Protein AF-A0A8T6I6B4-F1 (afdb_monomer)

Secondary structure (DSSP, 8-state):
---------------EEPSSS----SS-HHHHHHHHHHTHHHHHHHHHHHHHHHHT-SS--SEEEEEEEHHHHHHHHHHHHHHH-S--S--HHHHHHHHHHH-TTPPPPTT-EEEEEE--SSEEEEEEEEEEEETTTTEEEEEEEEEETTEEEEEES-S--TTPPBSGGGTTS-TT-EEEEEEESS-B--TTTTTS--TTTTEEEEE-TTGGG-EEEE-------

Structure (mmCIF, N/CA/C/O backbone):
data_AF-A0A8T6I6B4-F1
#
_entry.id   AF-A0A8T6I6B4-F1
#
loop_
_atom_site.group_PDB
_atom_site.id
_atom_site.type_symbol
_atom_site.label_atom_id
_atom_site.label_alt_id
_atom_site.label_comp_id
_atom_site.label_asym_id
_atom_site.label_entity_id
_atom_site.label_seq_id
_atom_site.pdbx_PDB_ins_code
_atom_site.Cartn_x
_atom_site.Cartn_y
_atom_site.Cartn_z
_atom_site.occupancy
_atom_site.B_iso_or_equiv
_atom_site.auth_seq_id
_atom_site.auth_comp_id
_atom_site.auth_asym_id
_atom_site.auth_atom_id
_atom_site.pdbx_PDB_model_num
ATOM 1 N N . MET A 1 1 ? 10.139 46.732 11.812 1.00 30.94 1 MET A N 1
ATOM 2 C CA . MET A 1 1 ? 11.400 46.475 12.535 1.00 30.94 1 MET A CA 1
ATOM 3 C C . MET A 1 1 ? 11.708 44.990 12.363 1.00 30.94 1 MET A C 1
ATOM 5 O O . MET A 1 1 ? 10.960 44.172 12.875 1.00 30.94 1 MET A O 1
ATOM 9 N N . LEU A 1 2 ? 12.676 44.661 11.502 1.00 24.52 2 LEU A N 1
ATOM 10 C CA . LEU A 1 2 ? 13.282 43.322 11.338 1.00 24.52 2 LEU A CA 1
ATOM 11 C C . LEU A 1 2 ? 14.108 42.956 12.598 1.00 24.52 2 LEU A C 1
ATOM 13 O O . LEU A 1 2 ? 14.400 43.887 13.353 1.00 24.52 2 LEU A O 1
ATOM 17 N N . PRO A 1 3 ? 14.642 41.725 12.780 1.00 38.16 3 PRO A N 1
ATOM 18 C CA . PRO A 1 3 ? 14.378 40.438 12.104 1.00 38.16 3 PRO A CA 1
ATOM 19 C C . PRO A 1 3 ? 14.277 39.228 13.080 1.00 38.16 3 PRO A C 1
ATOM 21 O O . PRO A 1 3 ? 14.675 39.308 14.238 1.00 38.16 3 PRO A O 1
ATOM 24 N N . LEU A 1 4 ? 13.898 38.045 12.581 1.00 21.98 4 LEU A N 1
ATOM 25 C CA . LEU A 1 4 ? 14.691 36.852 12.899 1.00 21.98 4 LEU A CA 1
ATOM 26 C C . LEU A 1 4 ? 14.859 35.988 11.650 1.00 21.98 4 LEU A C 1
ATOM 28 O O . LEU A 1 4 ? 13.903 35.580 10.995 1.00 21.98 4 LEU A O 1
ATOM 32 N N . THR A 1 5 ? 16.124 35.794 11.324 1.00 24.67 5 THR A N 1
ATOM 33 C CA . THR A 1 5 ? 16.669 35.060 10.196 1.00 24.67 5 THR A CA 1
ATOM 34 C C . THR A 1 5 ? 16.659 33.562 10.496 1.00 24.67 5 THR A C 1
ATOM 36 O O . THR A 1 5 ? 17.089 33.151 11.570 1.00 24.67 5 THR A O 1
ATOM 39 N N . ALA A 1 6 ? 16.299 32.746 9.509 1.00 24.52 6 ALA A N 1
ATOM 40 C CA . ALA A 1 6 ? 16.900 31.431 9.320 1.00 24.52 6 ALA A CA 1
ATOM 41 C C . ALA A 1 6 ? 17.228 31.290 7.829 1.00 24.52 6 ALA A C 1
ATOM 43 O O . ALA A 1 6 ? 16.350 31.345 6.968 1.00 24.52 6 ALA A O 1
ATOM 44 N N . HIS A 1 7 ? 18.525 31.217 7.541 1.00 20.97 7 HIS A N 1
ATOM 45 C CA . HIS A 1 7 ? 19.095 31.067 6.210 1.00 20.97 7 HIS A CA 1
ATOM 46 C C . HIS A 1 7 ? 19.048 29.592 5.770 1.00 20.97 7 HIS A C 1
ATOM 48 O O . HIS A 1 7 ? 19.499 28.721 6.504 1.00 20.97 7 HIS A O 1
ATOM 54 N N . LEU A 1 8 ? 18.501 29.386 4.565 1.00 25.17 8 LEU A N 1
ATOM 55 C CA . LEU A 1 8 ? 18.814 28.424 3.486 1.00 25.17 8 LEU A CA 1
ATOM 56 C C . LEU A 1 8 ? 19.686 27.197 3.848 1.00 25.17 8 LEU A C 1
ATOM 58 O O . LEU A 1 8 ? 20.808 27.325 4.319 1.00 25.17 8 LEU A O 1
ATOM 62 N N . SER A 1 9 ? 19.310 25.982 3.448 1.00 24.20 9 SER A N 1
ATOM 63 C CA . SER A 1 9 ? 19.377 25.591 2.033 1.00 24.20 9 SER A CA 1
ATOM 64 C C . SER A 1 9 ? 18.690 24.245 1.770 1.00 24.20 9 SER A C 1
ATOM 66 O O . SER A 1 9 ? 18.779 23.320 2.569 1.00 24.20 9 SER A O 1
ATOM 68 N N . GLY A 1 10 ? 18.025 24.151 0.616 1.00 23.75 10 GLY A N 1
ATOM 69 C CA . GLY A 1 10 ? 17.388 22.934 0.116 1.00 23.75 10 GLY A CA 1
ATOM 70 C C . GLY A 1 10 ? 15.931 23.169 -0.259 1.00 23.75 10 GLY A C 1
ATOM 71 O O . GLY A 1 10 ? 15.024 22.767 0.456 1.00 23.75 10 GLY A O 1
ATOM 72 N N . THR A 1 11 ? 15.693 23.841 -1.382 1.00 32.72 11 THR A N 1
ATOM 73 C CA . THR A 1 11 ? 14.387 23.865 -2.050 1.00 32.72 11 THR A CA 1
ATOM 74 C C . THR A 1 11 ? 13.890 22.432 -2.279 1.00 32.72 11 THR A C 1
ATOM 76 O O . THR A 1 11 ? 14.358 21.762 -3.199 1.00 32.72 11 THR A O 1
ATOM 79 N N . THR A 1 12 ? 12.939 21.945 -1.483 1.00 36.62 12 THR A N 1
ATOM 80 C CA . THR A 1 12 ? 12.233 20.677 -1.733 1.00 36.62 12 THR A CA 1
ATOM 81 C C . THR A 1 12 ? 11.153 20.901 -2.794 1.00 36.62 12 THR A C 1
ATOM 83 O O . THR A 1 12 ? 9.957 20.909 -2.527 1.00 36.62 12 THR A O 1
ATOM 86 N N . GLY A 1 13 ? 11.588 21.151 -4.028 1.00 33.03 13 GLY A N 1
ATOM 87 C CA . GLY A 1 13 ? 10.731 21.508 -5.160 1.00 33.03 13 GLY A CA 1
ATOM 88 C C . GLY A 1 13 ? 10.201 20.330 -5.985 1.00 33.03 13 GLY A C 1
ATOM 89 O O . GLY A 1 13 ? 10.107 20.480 -7.199 1.00 33.03 13 GLY A O 1
ATOM 90 N N . TRP A 1 14 ? 9.896 19.167 -5.393 1.00 42.19 14 TRP A N 1
ATOM 91 C CA . TRP A 1 14 ? 9.632 17.944 -6.187 1.00 42.19 14 TRP A CA 1
ATOM 92 C C . TRP A 1 14 ? 8.374 17.142 -5.829 1.00 42.19 14 TRP A C 1
ATOM 94 O O . TRP A 1 14 ? 8.132 16.107 -6.436 1.00 42.19 14 TRP A O 1
ATOM 104 N N . ALA A 1 15 ? 7.537 17.600 -4.894 1.00 45.69 15 ALA A N 1
ATOM 105 C CA . ALA A 1 15 ? 6.235 16.972 -4.662 1.00 45.69 15 ALA A CA 1
ATOM 106 C C . ALA A 1 15 ? 5.115 17.837 -5.251 1.00 45.69 15 ALA A C 1
ATOM 108 O O . ALA A 1 15 ? 4.967 19.002 -4.876 1.00 45.69 15 ALA A O 1
ATOM 109 N N . ARG A 1 16 ? 4.302 17.284 -6.160 1.00 51.78 16 ARG A N 1
ATOM 110 C CA . ARG A 1 16 ? 3.106 17.982 -6.654 1.00 51.78 16 ARG A CA 1
ATOM 111 C C . ARG A 1 16 ? 2.059 17.989 -5.547 1.00 51.78 16 ARG A C 1
ATOM 113 O O . ARG A 1 16 ? 1.629 16.925 -5.103 1.00 51.78 16 ARG A O 1
ATOM 120 N N . GLN A 1 17 ? 1.651 19.177 -5.108 1.00 47.66 17 GLN A N 1
ATOM 121 C CA . GLN A 1 17 ? 0.593 19.328 -4.116 1.00 47.66 17 GLN A CA 1
ATOM 122 C C . GLN A 1 17 ? -0.779 19.240 -4.800 1.00 47.66 17 GLN A C 1
ATOM 124 O O . GLN A 1 17 ? -1.111 20.093 -5.623 1.00 47.66 17 GLN A O 1
ATOM 129 N N . SER A 1 18 ? -1.588 18.232 -4.465 1.00 46.38 18 SER A N 1
ATOM 130 C CA . SER A 1 18 ? -2.980 18.160 -4.927 1.00 46.38 18 SER A CA 1
ATOM 131 C C . SER A 1 18 ? -3.922 18.861 -3.946 1.00 46.38 18 SER A C 1
ATOM 133 O O . SER A 1 18 ? -3.952 18.531 -2.762 1.00 46.38 18 SER A O 1
ATOM 135 N N . GLN A 1 19 ? -4.721 19.804 -4.451 1.00 36.78 19 GLN A N 1
ATOM 136 C CA . GLN A 1 19 ? -5.666 20.622 -3.674 1.00 36.78 19 GLN A CA 1
ATOM 137 C C . GLN A 1 19 ? -7.068 19.989 -3.537 1.00 36.78 19 GLN A C 1
ATOM 139 O O . GLN A 1 19 ? -7.964 20.594 -2.960 1.00 36.78 19 GLN A O 1
ATOM 144 N N . ASN A 1 20 ? -7.306 18.793 -4.097 1.00 40.22 20 ASN A N 1
ATOM 145 C CA . ASN A 1 20 ? -8.653 18.204 -4.174 1.00 40.22 20 ASN A CA 1
ATOM 146 C C . ASN A 1 20 ? -8.657 16.668 -4.024 1.00 40.22 20 ASN A C 1
ATOM 148 O O . ASN A 1 20 ? -9.322 15.960 -4.785 1.00 40.22 20 ASN A O 1
ATOM 152 N N . GLY A 1 21 ? -7.858 16.153 -3.081 1.00 46.81 21 GLY A N 1
ATOM 153 C CA . GLY A 1 21 ? -7.594 14.715 -2.930 1.00 46.81 21 GLY A CA 1
ATOM 154 C C . GLY A 1 21 ? -6.676 14.161 -4.028 1.00 46.81 21 GLY A C 1
ATOM 155 O O . GLY A 1 21 ? -6.273 14.883 -4.939 1.00 46.81 21 GLY A O 1
ATOM 156 N N . LEU A 1 22 ? -6.299 12.883 -3.953 1.00 49.25 22 LEU A N 1
ATOM 157 C CA . LEU A 1 22 ? -5.487 12.240 -4.995 1.00 49.25 22 LEU A CA 1
ATOM 158 C C . LEU A 1 22 ? -6.338 12.050 -6.266 1.00 49.25 22 LEU A C 1
ATOM 160 O O . LEU A 1 22 ? -7.104 11.097 -6.373 1.00 49.25 22 LEU A O 1
ATOM 164 N N . LYS A 1 23 ? -6.239 12.986 -7.216 1.00 43.97 23 LYS A N 1
ATOM 165 C CA . LYS A 1 23 ? -6.804 12.861 -8.566 1.00 43.97 23 LYS A CA 1
ATOM 166 C C . LYS A 1 23 ? -5.665 12.532 -9.520 1.00 43.97 23 LYS A C 1
ATOM 168 O O . LYS A 1 23 ? -4.770 13.346 -9.721 1.00 43.97 23 LYS A O 1
ATOM 173 N N . PHE A 1 24 ? -5.692 11.322 -10.056 1.00 49.59 24 PHE A N 1
ATOM 174 C CA . PHE A 1 24 ? -4.670 10.803 -10.953 1.00 49.59 24 PHE A CA 1
ATOM 175 C C . PHE A 1 24 ? -5.026 11.145 -12.405 1.00 49.59 24 PHE A C 1
ATOM 177 O O . PHE A 1 24 ? -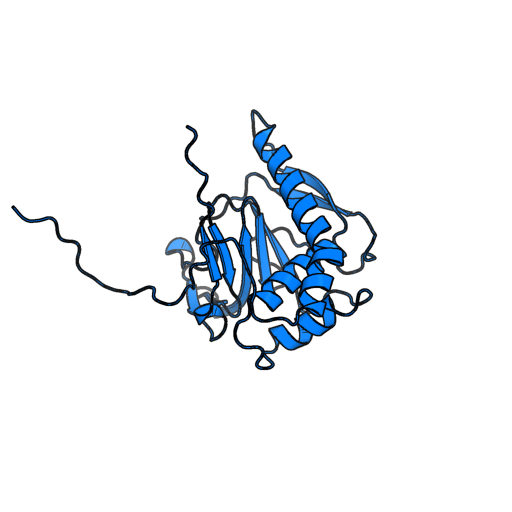6.094 10.765 -12.882 1.00 49.59 24 PHE A O 1
ATOM 184 N N . GLU A 1 25 ? -4.155 11.875 -13.105 1.00 45.19 25 GLU A N 1
ATOM 185 C CA . GLU A 1 25 ? -4.354 12.245 -14.518 1.00 45.19 25 GLU A CA 1
ATOM 186 C C . GLU A 1 25 ? -3.814 11.193 -15.510 1.00 45.19 25 GLU A C 1
ATOM 188 O O . GLU A 1 25 ? -3.970 11.359 -16.717 1.00 45.19 25 GLU A O 1
ATOM 193 N N . THR A 1 26 ? -3.175 10.113 -15.043 1.00 52.44 26 THR A N 1
ATOM 194 C CA . THR A 1 26 ? -2.192 9.377 -15.866 1.00 52.44 26 THR A CA 1
ATOM 195 C C . THR A 1 26 ? -2.639 7.999 -16.356 1.00 52.44 26 THR A C 1
ATOM 197 O O . THR A 1 26 ? -1.975 7.416 -17.210 1.00 52.44 26 THR A O 1
ATOM 200 N N . ILE A 1 27 ? -3.795 7.494 -15.914 1.00 60.59 27 ILE A N 1
ATOM 201 C CA . ILE A 1 27 ? -4.411 6.284 -16.482 1.00 60.59 27 ILE A CA 1
ATOM 202 C C . ILE A 1 27 ? -5.694 6.629 -17.237 1.00 60.59 27 ILE A C 1
ATOM 204 O O . ILE A 1 27 ? -6.432 7.545 -16.871 1.00 60.59 27 ILE A O 1
ATOM 208 N N . CYS A 1 28 ? -5.984 5.893 -18.316 1.00 66.25 28 CYS A N 1
ATOM 209 C CA . CYS A 1 28 ? -7.172 6.161 -19.122 1.00 66.25 28 CYS A CA 1
ATOM 210 C C . CYS A 1 28 ? -8.457 6.006 -18.287 1.00 66.25 28 CYS A C 1
ATOM 212 O O . CYS A 1 28 ? -8.503 5.253 -17.310 1.00 66.25 28 CYS A O 1
ATOM 214 N N . ARG A 1 29 ? -9.531 6.699 -18.692 1.00 69.31 29 ARG A N 1
ATOM 215 C CA . ARG A 1 29 ? -10.816 6.705 -17.968 1.00 69.31 29 ARG A CA 1
ATOM 216 C C . ARG A 1 29 ? -11.301 5.294 -17.621 1.00 69.31 29 ARG A C 1
ATOM 218 O O . ARG A 1 29 ? -11.763 5.082 -16.508 1.00 69.31 29 ARG A O 1
ATOM 225 N N . SER A 1 30 ? -11.174 4.337 -18.542 1.00 71.38 30 SER A N 1
ATOM 226 C CA . SER A 1 30 ? -11.590 2.951 -18.312 1.00 71.38 30 SER A CA 1
ATOM 227 C C . SER A 1 30 ? -10.756 2.252 -17.240 1.00 71.38 30 SER A C 1
ATOM 229 O O . SER A 1 30 ? -11.332 1.569 -16.399 1.00 71.38 30 SER A O 1
ATOM 231 N N . CYS A 1 31 ? -9.433 2.449 -17.217 1.00 70.00 31 CYS A N 1
ATOM 232 C CA . CYS A 1 31 ? -8.567 1.894 -16.173 1.00 70.00 31 CYS A CA 1
ATOM 233 C C . CYS A 1 31 ? -8.866 2.526 -14.810 1.00 70.00 31 CYS A C 1
ATOM 235 O O . CYS A 1 31 ? -8.989 1.806 -13.823 1.00 70.00 31 CYS A O 1
ATOM 237 N N . ASN A 1 32 ? -9.068 3.848 -14.756 1.00 71.06 32 ASN A N 1
ATOM 238 C CA . ASN A 1 32 ? -9.418 4.526 -13.508 1.00 71.06 32 ASN A CA 1
ATOM 239 C C . ASN A 1 32 ? -10.777 4.061 -12.967 1.00 71.06 32 ASN A C 1
ATOM 241 O O . ASN A 1 32 ? -10.913 3.753 -11.788 1.00 71.06 32 ASN A O 1
ATOM 245 N N . SER A 1 33 ? -11.783 3.943 -13.839 1.00 75.69 33 SER A N 1
ATOM 246 C CA . SER A 1 33 ? -13.082 3.383 -13.462 1.00 75.69 33 SER A CA 1
ATOM 247 C C . SER A 1 33 ? -12.974 1.920 -13.030 1.00 75.69 33 SER A C 1
ATOM 249 O O . SER A 1 33 ? -13.647 1.525 -12.084 1.00 75.69 33 SER A O 1
ATOM 251 N N . HIS A 1 34 ? -12.123 1.118 -13.678 1.00 79.62 34 HIS A N 1
ATOM 252 C CA . HIS A 1 34 ? -11.890 -0.269 -13.282 1.00 79.62 34 HIS A CA 1
ATOM 253 C C . HIS A 1 34 ? -11.311 -0.364 -11.864 1.00 79.62 34 HIS A C 1
ATOM 255 O O . HIS A 1 34 ? -11.862 -1.106 -11.054 1.00 79.62 34 HIS A O 1
ATOM 261 N N . LEU A 1 35 ? -10.268 0.415 -11.545 1.00 79.12 35 LEU A N 1
ATOM 262 C CA . LEU A 1 35 ? -9.712 0.506 -10.188 1.00 79.12 35 LEU A CA 1
ATOM 263 C C . LEU A 1 35 ? -10.791 0.896 -9.168 1.00 79.12 35 LEU A C 1
ATOM 265 O O . LEU A 1 35 ? -11.040 0.150 -8.215 1.00 79.12 35 LEU A O 1
ATOM 269 N N . GLY A 1 36 ? -11.497 1.993 -9.464 1.00 75.81 36 GLY A N 1
ATOM 270 C CA . GLY A 1 36 ? -12.557 2.553 -8.627 1.00 75.81 36 GLY A CA 1
ATOM 271 C C . GLY A 1 36 ? -13.701 1.587 -8.329 1.00 75.81 36 GLY A C 1
ATOM 272 O O . GLY A 1 36 ? -14.272 1.607 -7.243 1.00 75.81 36 GLY A O 1
ATOM 273 N N . ILE A 1 37 ? -14.040 0.716 -9.280 1.00 82.25 37 ILE A N 1
ATOM 274 C CA . ILE A 1 37 ? -15.129 -0.253 -9.124 1.00 82.25 37 ILE A CA 1
ATOM 275 C C . ILE A 1 37 ? -14.634 -1.546 -8.462 1.00 82.25 37 ILE A C 1
ATOM 277 O O . ILE A 1 37 ? -15.323 -2.101 -7.607 1.00 82.25 37 ILE A O 1
ATOM 281 N N . GLN A 1 38 ? -13.465 -2.059 -8.855 1.00 88.75 38 GLN A N 1
ATOM 282 C CA . GLN A 1 38 ? -13.036 -3.409 -8.473 1.00 88.75 38 GLN A CA 1
ATOM 283 C C . GLN A 1 38 ? -12.284 -3.475 -7.145 1.00 88.75 38 GLN A C 1
ATOM 285 O O . GLN A 1 38 ? -12.422 -4.470 -6.417 1.00 88.75 38 GLN A O 1
ATOM 290 N N . TYR A 1 39 ? -11.473 -2.460 -6.838 1.00 93.31 39 TYR A N 1
ATOM 291 C CA . TYR A 1 39 ? -10.465 -2.555 -5.782 1.00 93.31 39 TYR A CA 1
ATOM 292 C C . TYR A 1 39 ? -10.597 -1.463 -4.720 1.00 93.31 39 TYR A C 1
ATOM 294 O O . TYR A 1 39 ? -10.475 -1.786 -3.533 1.00 93.31 39 TYR A O 1
ATOM 302 N N . ASP A 1 40 ? -10.942 -0.229 -5.099 1.00 91.00 40 ASP A N 1
ATOM 303 C CA . ASP A 1 40 ? -11.093 0.893 -4.159 1.00 91.00 40 ASP A CA 1
ATOM 304 C C . ASP A 1 40 ? -12.034 0.582 -2.980 1.00 91.00 40 ASP A C 1
ATOM 306 O O . ASP A 1 40 ? -11.651 0.869 -1.842 1.00 91.00 40 ASP A O 1
ATOM 310 N N . PRO A 1 41 ? -13.194 -0.097 -3.154 1.00 94.62 41 PRO A N 1
ATOM 311 C CA . PRO A 1 41 ? -14.053 -0.442 -2.020 1.00 94.62 41 PRO A CA 1
ATOM 312 C C . PRO A 1 41 ? -13.348 -1.300 -0.960 1.00 94.62 41 PRO A C 1
ATOM 314 O O . PRO A 1 41 ? -13.626 -1.171 0.232 1.00 94.62 41 PRO A O 1
ATOM 317 N N . THR A 1 42 ? -12.405 -2.156 -1.372 1.00 96.69 42 THR A N 1
ATOM 318 C CA . THR A 1 42 ? -11.633 -2.998 -0.443 1.00 96.69 42 THR A CA 1
ATOM 319 C C . THR A 1 42 ? -10.588 -2.175 0.308 1.00 96.69 42 THR A C 1
ATOM 321 O O . THR A 1 42 ? -10.431 -2.350 1.517 1.00 96.69 42 THR A O 1
ATOM 324 N N . VAL A 1 43 ? -9.899 -1.257 -0.379 1.00 96.00 43 VAL A N 1
ATOM 325 C CA . VAL A 1 43 ? -8.917 -0.346 0.236 1.00 96.00 43 VAL A CA 1
ATOM 326 C C . VAL A 1 43 ? -9.607 0.566 1.256 1.00 96.00 43 VAL A C 1
ATOM 328 O O . VAL A 1 43 ? -9.185 0.633 2.412 1.00 96.00 43 VAL A O 1
ATOM 331 N N . ILE A 1 44 ? -10.720 1.190 0.858 1.00 93.69 44 ILE A N 1
ATOM 332 C CA . ILE A 1 44 ? -11.539 2.063 1.709 1.00 93.69 44 ILE A CA 1
ATOM 333 C C . ILE A 1 44 ? -12.099 1.284 2.900 1.00 93.69 44 ILE A C 1
ATOM 335 O O . ILE A 1 44 ? -11.996 1.738 4.039 1.00 93.69 44 ILE A O 1
ATOM 339 N N . GLY A 1 45 ? -12.664 0.097 2.665 1.00 96.25 45 GLY A N 1
ATOM 340 C CA . GLY A 1 45 ? -13.231 -0.740 3.723 1.00 96.25 45 GLY A CA 1
ATOM 341 C C . GLY A 1 45 ? -12.193 -1.166 4.763 1.00 96.25 45 GLY A C 1
ATOM 342 O O . GLY A 1 45 ? -12.469 -1.133 5.968 1.00 96.25 45 GLY A O 1
ATOM 343 N N . PHE A 1 46 ? -10.980 -1.506 4.316 1.00 97.00 46 PHE A N 1
ATOM 344 C CA . PHE A 1 46 ? -9.864 -1.826 5.202 1.00 97.00 46 PHE A CA 1
ATOM 345 C C . PHE A 1 46 ? -9.447 -0.608 6.037 1.00 97.00 46 PHE A C 1
ATOM 347 O O . PHE A 1 46 ? -9.411 -0.699 7.266 1.00 97.00 46 PHE A O 1
ATOM 354 N N . ALA A 1 47 ? -9.228 0.545 5.398 1.00 95.06 47 ALA A N 1
ATOM 355 C CA . ALA A 1 47 ? -8.870 1.790 6.076 1.00 95.06 47 ALA A CA 1
ATOM 356 C C . ALA A 1 47 ? -9.929 2.219 7.099 1.00 95.06 47 ALA A C 1
ATOM 358 O O . ALA A 1 47 ? -9.605 2.447 8.260 1.00 95.06 47 ALA A O 1
ATOM 359 N N . ALA A 1 48 ? -11.207 2.229 6.712 1.00 94.50 48 ALA A N 1
ATOM 360 C CA . ALA A 1 48 ? -12.317 2.582 7.593 1.00 94.50 48 ALA A CA 1
ATOM 361 C C . ALA A 1 48 ? -12.415 1.646 8.806 1.00 94.50 48 ALA A C 1
ATOM 363 O O . ALA A 1 48 ? -12.689 2.092 9.922 1.00 94.50 48 ALA A O 1
ATOM 364 N N . THR A 1 49 ? -12.168 0.348 8.613 1.00 94.38 49 THR A N 1
ATOM 365 C CA . THR A 1 49 ? -12.166 -0.622 9.715 1.00 94.38 49 THR A CA 1
ATOM 366 C C . THR A 1 49 ? -11.020 -0.356 10.683 1.00 94.38 49 THR A C 1
ATOM 368 O O . THR A 1 49 ? -11.250 -0.317 11.892 1.00 94.38 49 THR A O 1
ATOM 371 N N . VAL A 1 50 ? -9.814 -0.098 10.171 1.00 93.25 50 VAL A N 1
ATOM 372 C CA . VAL A 1 50 ? -8.662 0.272 11.003 1.00 93.25 50 VAL A CA 1
ATOM 373 C C . VAL A 1 50 ? -8.923 1.582 11.748 1.00 93.25 50 VAL A C 1
ATOM 375 O O . VAL A 1 50 ? -8.698 1.629 12.954 1.00 93.25 50 VAL A O 1
ATOM 378 N N . THR A 1 51 ? -9.480 2.604 11.092 1.00 91.69 51 THR A N 1
ATOM 379 C CA . THR A 1 51 ? -9.862 3.877 11.726 1.00 91.69 51 THR A CA 1
ATOM 380 C C . THR A 1 51 ? -10.837 3.664 12.879 1.00 91.69 51 THR A C 1
ATOM 382 O O . THR A 1 51 ? -10.613 4.177 13.972 1.00 91.69 51 THR A O 1
ATOM 385 N N . ARG A 1 52 ? -11.897 2.865 12.682 1.00 90.31 52 ARG A N 1
ATOM 386 C CA . ARG A 1 52 ? -12.842 2.539 13.764 1.00 90.31 52 ARG A CA 1
ATOM 387 C C . ARG A 1 52 ? -12.142 1.855 14.930 1.00 90.31 52 ARG A C 1
ATOM 389 O O . ARG A 1 52 ? -12.405 2.205 16.074 1.00 90.31 52 ARG A O 1
ATOM 396 N N . CYS A 1 53 ? -11.245 0.909 14.654 1.00 89.00 53 CYS A N 1
ATOM 397 C CA . CYS A 1 53 ? -10.466 0.256 15.699 1.00 89.00 53 CYS A CA 1
ATOM 398 C C . CYS A 1 53 ? -9.580 1.252 16.455 1.00 89.00 53 CYS A C 1
ATOM 400 O O . CYS A 1 53 ? -9.546 1.210 17.676 1.00 89.00 53 CYS A O 1
ATOM 402 N N . VAL A 1 54 ? -8.884 2.152 15.764 1.00 86.44 54 VAL A N 1
ATOM 403 C CA . VAL A 1 54 ? -8.022 3.150 16.414 1.00 86.44 54 VAL A CA 1
ATOM 404 C C . VAL A 1 54 ? -8.846 4.124 17.266 1.00 86.44 54 VAL A C 1
ATOM 406 O O . VAL A 1 54 ? -8.451 4.408 18.393 1.00 86.44 54 VAL A O 1
ATOM 409 N N . ASN A 1 55 ? -10.008 4.567 16.780 1.00 85.75 55 ASN A N 1
ATOM 410 C CA . ASN A 1 55 ? -10.826 5.587 17.446 1.00 85.75 55 ASN A CA 1
ATOM 411 C C . ASN A 1 55 ? -11.711 5.046 18.581 1.00 85.75 55 ASN A C 1
ATOM 413 O O . ASN A 1 55 ? -12.045 5.787 19.499 1.00 85.75 55 ASN A O 1
ATOM 417 N N . ALA A 1 56 ? -12.117 3.774 18.535 1.00 80.94 56 ALA A N 1
ATOM 418 C CA . ALA A 1 56 ? -13.017 3.191 19.536 1.00 80.94 56 ALA A CA 1
ATOM 419 C C . ALA A 1 56 ? -12.310 2.771 20.838 1.00 80.94 56 ALA A C 1
ATOM 421 O O . ALA A 1 56 ? -12.967 2.361 21.796 1.00 80.94 56 ALA A O 1
ATOM 422 N N . LEU A 1 57 ? -10.977 2.801 20.876 1.00 72.12 57 LEU A N 1
ATOM 423 C CA . LEU A 1 57 ? -10.205 2.175 21.943 1.00 72.12 57 LEU A CA 1
ATOM 424 C C . LEU A 1 57 ? -9.702 3.216 22.942 1.00 72.12 57 LEU A C 1
ATOM 426 O O . LEU A 1 57 ? -8.774 3.967 22.661 1.00 72.12 57 LEU A O 1
ATOM 430 N N . ILE A 1 58 ? -10.268 3.173 24.154 1.00 73.44 58 ILE A N 1
ATOM 431 C CA . ILE A 1 58 ? -9.820 3.959 25.322 1.00 73.44 58 ILE A CA 1
ATOM 432 C C . ILE A 1 58 ? -8.335 3.682 25.631 1.00 73.44 58 ILE A C 1
ATOM 434 O O . ILE A 1 58 ? -7.607 4.564 26.076 1.00 73.44 58 ILE A O 1
ATOM 438 N N . ALA A 1 59 ? -7.870 2.458 25.353 1.00 78.81 59 ALA A N 1
ATOM 439 C CA . ALA A 1 59 ? -6.462 2.080 25.374 1.00 78.81 59 ALA A CA 1
ATOM 440 C C . ALA A 1 59 ? -6.122 1.215 24.152 1.00 78.81 59 ALA A C 1
ATOM 442 O O . ALA A 1 59 ? -6.751 0.180 23.921 1.00 78.81 59 ALA A O 1
ATOM 443 N N . LEU A 1 60 ? -5.096 1.606 23.386 1.00 77.12 60 LEU A N 1
ATOM 444 C CA . LEU A 1 60 ? -4.700 0.882 22.177 1.00 77.12 60 LEU A CA 1
ATOM 445 C C . LEU A 1 60 ? -4.113 -0.512 22.516 1.00 77.12 60 LEU A C 1
ATOM 447 O O . LEU A 1 60 ? -3.048 -0.608 23.160 1.00 77.12 60 LEU A O 1
ATOM 451 N N . PRO A 1 61 ? -4.731 -1.614 22.046 1.00 85.12 61 PRO A N 1
ATOM 452 C CA . PRO A 1 61 ? -4.155 -2.944 22.152 1.00 85.12 61 PRO A CA 1
ATOM 453 C C . PRO A 1 61 ? -2.891 -3.035 21.293 1.00 85.12 61 PRO A C 1
ATOM 455 O O . PRO A 1 61 ? -2.582 -2.165 20.481 1.00 85.12 61 PRO A O 1
ATOM 458 N N . ARG A 1 62 ? -2.122 -4.117 21.456 1.00 87.75 62 ARG A N 1
ATOM 459 C CA . ARG A 1 62 ? -0.907 -4.326 20.647 1.00 87.75 62 ARG A CA 1
ATOM 460 C C . ARG A 1 62 ? -1.222 -4.465 19.154 1.00 87.75 62 ARG A C 1
ATOM 462 O O . ARG A 1 62 ? -0.425 -4.048 18.318 1.00 87.75 62 ARG A O 1
ATOM 469 N N . SER A 1 63 ? -2.366 -5.055 18.823 1.00 91.88 63 SER A N 1
ATOM 470 C CA . SER A 1 63 ? -2.813 -5.273 17.448 1.00 91.88 63 SER A CA 1
ATOM 471 C C . SER A 1 63 ? -4.313 -5.529 17.383 1.00 91.88 63 SER A C 1
ATOM 473 O O . SER A 1 63 ? -4.872 -6.032 18.356 1.00 91.88 63 SER A O 1
ATOM 475 N N . VAL A 1 64 ? -4.912 -5.308 16.217 1.00 93.00 64 VAL A N 1
ATOM 476 C CA . VAL A 1 64 ? -6.285 -5.726 15.888 1.00 93.00 64 VAL A CA 1
ATOM 477 C C . VAL A 1 64 ? -6.288 -6.711 14.724 1.00 93.00 64 VAL A C 1
ATOM 479 O O . VAL A 1 64 ? -5.327 -6.788 13.958 1.00 93.00 64 VAL A O 1
ATOM 482 N N . GLN A 1 65 ? -7.349 -7.503 14.632 1.00 94.81 65 GLN A N 1
ATOM 483 C CA . GLN A 1 65 ? -7.570 -8.460 13.554 1.00 94.81 65 GLN A CA 1
ATOM 484 C C . GLN A 1 65 ? -8.623 -7.890 12.607 1.00 94.81 65 GLN A C 1
ATOM 486 O O . GLN A 1 65 ? -9.707 -7.523 13.052 1.00 94.81 65 GLN A O 1
ATOM 491 N N . VAL A 1 66 ? -8.296 -7.799 11.321 1.00 96.00 66 VAL A N 1
ATOM 492 C CA . VAL A 1 66 ? -9.176 -7.236 10.293 1.00 96.00 66 VAL A CA 1
ATOM 493 C C . VAL A 1 66 ? -9.323 -8.258 9.176 1.00 96.00 66 VAL A C 1
ATOM 495 O O . VAL A 1 66 ? -8.333 -8.624 8.543 1.00 96.00 66 VAL A O 1
ATOM 498 N N . ALA A 1 67 ? -10.546 -8.736 8.949 1.00 97.38 67 ALA A N 1
ATOM 499 C CA . ALA A 1 67 ? -10.865 -9.552 7.784 1.00 97.38 67 ALA A CA 1
ATOM 500 C C . ALA A 1 67 ? -10.881 -8.668 6.531 1.00 97.38 67 ALA A C 1
ATOM 502 O O . ALA A 1 67 ? -11.460 -7.581 6.539 1.00 97.38 67 ALA A O 1
ATOM 503 N N . VAL A 1 68 ? -10.201 -9.104 5.471 1.00 97.56 68 VAL A N 1
ATOM 504 C CA . VAL A 1 68 ? -10.126 -8.359 4.212 1.00 97.56 68 VAL A CA 1
ATOM 505 C C . VAL A 1 68 ? -9.890 -9.293 3.032 1.00 97.56 68 VAL A C 1
ATOM 507 O O . VAL A 1 68 ? -9.163 -10.282 3.142 1.00 97.56 68 VAL A O 1
ATOM 510 N N . LYS A 1 69 ? -10.442 -8.937 1.870 1.00 97.75 69 LYS A N 1
ATOM 511 C CA . LYS A 1 69 ? -10.100 -9.546 0.579 1.00 97.75 69 LYS A CA 1
ATOM 512 C C . LYS A 1 69 ? -8.686 -9.144 0.161 1.00 97.75 69 LYS A C 1
ATOM 514 O O . LYS A 1 69 ? -8.480 -8.183 -0.579 1.00 97.75 69 LYS A O 1
ATOM 519 N N . VAL A 1 70 ? -7.684 -9.849 0.687 1.00 97.31 70 VAL A N 1
ATOM 520 C CA . VAL A 1 70 ? -6.275 -9.413 0.660 1.00 97.31 70 VAL A CA 1
ATOM 521 C C . VAL A 1 70 ? -5.713 -9.225 -0.752 1.00 97.31 70 VAL A C 1
ATOM 523 O O . VAL A 1 70 ? -4.914 -8.322 -0.976 1.00 97.31 70 VAL A O 1
ATOM 526 N N . GLN A 1 71 ? -6.154 -10.022 -1.726 1.00 96.88 71 GLN A N 1
ATOM 527 C CA . GLN A 1 71 ? -5.751 -9.847 -3.124 1.00 96.88 71 GLN A CA 1
ATOM 528 C C . GLN A 1 71 ? -6.294 -8.551 -3.722 1.00 96.88 71 GLN A C 1
ATOM 530 O O . GLN A 1 71 ? -5.530 -7.803 -4.325 1.00 96.88 71 GLN A O 1
ATOM 535 N N . ARG A 1 72 ? -7.584 -8.248 -3.514 1.00 96.88 72 ARG A N 1
ATOM 536 C CA . ARG A 1 72 ? -8.179 -6.973 -3.946 1.00 96.88 72 ARG A CA 1
ATOM 537 C C . ARG A 1 72 ? -7.516 -5.790 -3.246 1.00 96.88 72 ARG A C 1
ATOM 539 O O . ARG A 1 72 ? -7.240 -4.794 -3.903 1.00 96.88 72 ARG A O 1
ATOM 546 N N . LEU A 1 73 ? -7.182 -5.924 -1.958 1.00 97.81 73 LEU A N 1
ATOM 547 C CA . LEU A 1 73 ? -6.417 -4.911 -1.222 1.00 97.81 73 LEU A CA 1
ATOM 548 C C . LEU A 1 73 ? -5.049 -4.663 -1.875 1.00 97.81 73 LEU A C 1
ATOM 550 O O . LEU A 1 73 ? -4.717 -3.525 -2.186 1.00 97.81 73 LEU A O 1
ATOM 554 N N . MET A 1 74 ? -4.271 -5.722 -2.127 1.00 97.94 74 MET A N 1
ATOM 555 C CA . MET A 1 74 ? -2.959 -5.605 -2.772 1.00 97.94 74 MET A CA 1
ATOM 556 C C . MET A 1 74 ? -3.059 -5.012 -4.185 1.00 97.94 74 MET A C 1
ATOM 558 O O . MET A 1 74 ? -2.245 -4.162 -4.533 1.00 97.94 74 MET A O 1
ATOM 562 N N . LYS A 1 75 ? -4.047 -5.424 -4.994 1.00 96.56 75 LYS A N 1
ATOM 563 C CA . LYS A 1 75 ? -4.287 -4.850 -6.331 1.00 96.56 75 LYS A CA 1
ATOM 564 C C . LYS A 1 75 ? -4.674 -3.374 -6.259 1.00 96.56 75 LYS A C 1
ATOM 566 O O . LYS A 1 75 ? -4.143 -2.596 -7.037 1.00 96.56 75 LYS A O 1
ATOM 571 N N . GLY A 1 76 ? -5.520 -2.973 -5.309 1.00 95.38 76 GLY A N 1
ATOM 572 C CA . GLY A 1 76 ? -5.887 -1.568 -5.108 1.00 95.38 76 GLY A CA 1
ATOM 573 C C . GLY A 1 76 ? -4.689 -0.696 -4.727 1.00 95.38 76 GLY A C 1
ATOM 574 O O . GLY A 1 76 ? -4.483 0.356 -5.319 1.00 95.38 76 GLY A O 1
ATOM 575 N N . VAL A 1 77 ? -3.835 -1.171 -3.814 1.00 96.12 77 VAL A N 1
ATOM 576 C CA . VAL A 1 77 ? -2.595 -0.466 -3.432 1.00 96.12 77 VAL A CA 1
ATOM 577 C C . VAL A 1 77 ? -1.657 -0.290 -4.630 1.00 96.12 77 VAL A C 1
ATOM 579 O O . VAL A 1 77 ? -1.192 0.819 -4.885 1.00 96.12 77 VAL A O 1
ATOM 582 N N . VAL A 1 78 ? -1.397 -1.364 -5.387 1.00 95.44 78 VAL A N 1
ATOM 583 C CA . VAL A 1 78 ? -0.556 -1.300 -6.597 1.00 95.44 78 VAL A CA 1
ATOM 584 C C . VAL A 1 78 ? -1.193 -0.398 -7.655 1.00 95.44 78 VAL A C 1
ATOM 586 O O . VAL A 1 78 ? -0.501 0.405 -8.268 1.00 95.44 78 VAL A O 1
ATOM 589 N N . GLY A 1 79 ? -2.510 -0.490 -7.835 1.00 92.62 79 GLY A N 1
ATOM 590 C CA . GLY A 1 79 ? -3.276 0.313 -8.783 1.00 92.62 79 GLY A CA 1
ATOM 591 C C . GLY A 1 79 ? -3.203 1.808 -8.496 1.00 92.62 79 GLY A C 1
ATOM 592 O O . GLY A 1 79 ? -2.977 2.586 -9.416 1.00 92.62 79 GLY A O 1
ATOM 593 N N . HIS A 1 80 ? -3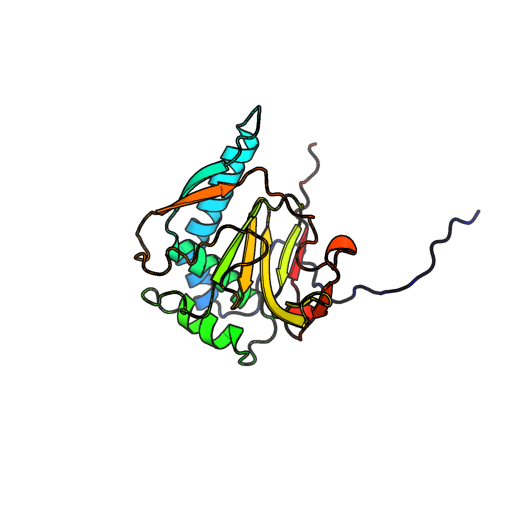.319 2.218 -7.230 1.00 90.62 80 HIS A N 1
ATOM 594 C CA . HIS A 1 80 ? -3.153 3.620 -6.842 1.00 90.62 80 HIS A CA 1
ATOM 595 C C . HIS A 1 80 ? -1.727 4.132 -7.068 1.00 90.62 80 HIS A C 1
ATOM 597 O O . HIS A 1 80 ? -1.562 5.271 -7.491 1.00 90.62 80 HIS A O 1
ATOM 603 N N . LEU A 1 81 ? -0.699 3.312 -6.820 1.00 90.12 81 LEU A N 1
ATOM 604 C CA . LEU A 1 81 ? 0.687 3.689 -7.124 1.00 90.12 81 LEU A CA 1
ATOM 605 C C . LEU A 1 81 ? 0.931 3.817 -8.628 1.00 90.12 81 LEU A C 1
ATOM 607 O O . LEU A 1 81 ? 1.535 4.791 -9.059 1.00 90.12 81 LEU A O 1
ATOM 611 N N . LEU A 1 82 ? 0.417 2.872 -9.417 1.00 88.00 82 LEU A N 1
ATOM 612 C CA . LEU A 1 82 ? 0.479 2.916 -10.877 1.00 88.00 82 LEU A CA 1
ATOM 613 C C . LEU A 1 82 ? -0.236 4.158 -11.431 1.00 88.00 82 LEU A C 1
ATOM 615 O O . LEU A 1 82 ? 0.261 4.806 -12.342 1.00 88.00 82 LEU A O 1
ATOM 619 N N . ALA A 1 83 ? -1.382 4.522 -10.853 1.00 83.69 83 ALA A N 1
ATOM 620 C CA . ALA A 1 83 ? -2.109 5.737 -11.210 1.00 83.69 83 ALA A CA 1
ATOM 621 C C . ALA A 1 83 ? -1.394 7.023 -10.754 1.00 83.69 83 ALA A C 1
ATOM 623 O O . ALA A 1 83 ? -1.645 8.091 -11.297 1.00 83.69 83 ALA A O 1
ATOM 624 N N . ALA A 1 84 ? -0.512 6.960 -9.758 1.00 80.00 84 ALA A N 1
ATOM 625 C CA . ALA A 1 84 ? 0.275 8.114 -9.327 1.00 80.00 84 ALA A CA 1
ATOM 626 C C . ALA A 1 84 ? 1.488 8.390 -10.226 1.00 80.00 84 ALA A C 1
ATOM 628 O O . ALA A 1 84 ? 2.056 9.480 -10.166 1.00 80.00 84 ALA A O 1
ATOM 629 N N . GLU A 1 85 ? 1.893 7.421 -11.045 1.00 76.62 85 GLU A N 1
ATOM 630 C CA . GLU A 1 85 ? 3.051 7.542 -11.921 1.00 76.62 85 GLU A CA 1
ATOM 631 C C . GLU A 1 85 ? 2.743 8.530 -13.058 1.00 76.62 85 GLU A C 1
ATOM 633 O O . GLU A 1 85 ? 1.789 8.357 -13.817 1.00 76.62 85 GLU A O 1
ATOM 638 N N . VAL A 1 86 ? 3.524 9.613 -13.135 1.00 62.81 86 VAL A N 1
ATOM 639 C CA . VAL A 1 86 ? 3.327 10.712 -14.103 1.00 62.81 86 VAL A CA 1
ATOM 640 C C . VAL A 1 86 ? 3.895 10.374 -15.480 1.00 62.81 86 VAL A C 1
ATOM 642 O O . VAL A 1 86 ? 3.405 10.873 -16.492 1.00 62.81 86 VAL A O 1
ATOM 645 N N . ASP A 1 87 ? 4.909 9.514 -15.523 1.00 63.06 87 ASP A N 1
ATOM 646 C CA . ASP A 1 87 ? 5.569 9.095 -16.751 1.00 63.06 87 ASP A CA 1
ATOM 647 C C . ASP A 1 87 ? 5.299 7.600 -16.965 1.00 63.06 87 ASP A C 1
ATOM 649 O O . ASP A 1 87 ? 5.957 6.759 -16.367 1.00 63.06 87 ASP A O 1
ATOM 653 N N . TYR A 1 88 ? 4.330 7.259 -17.825 1.00 55.56 88 TYR A N 1
ATOM 654 C CA . TYR A 1 88 ? 4.049 5.868 -18.231 1.00 55.56 88 TYR A CA 1
ATOM 655 C C . TYR A 1 88 ? 5.153 5.294 -19.142 1.00 55.56 88 TYR A C 1
ATOM 657 O O . TYR A 1 88 ? 4.955 4.310 -19.856 1.00 55.56 88 TYR A O 1
ATOM 665 N N . ARG A 1 89 ? 6.343 5.905 -19.179 1.00 54.69 89 ARG A N 1
ATOM 666 C CA . ARG A 1 89 ? 7.521 5.207 -19.691 1.00 54.69 89 ARG A CA 1
ATOM 667 C C . ARG A 1 89 ? 7.603 3.868 -18.977 1.00 54.69 89 ARG A C 1
ATOM 669 O O . ARG A 1 89 ? 7.462 3.823 -17.765 1.00 54.69 89 ARG A O 1
ATOM 676 N N . SER A 1 90 ? 7.793 2.801 -19.748 1.00 60.19 90 SER A N 1
ATOM 677 C CA . SER A 1 90 ? 7.806 1.405 -19.309 1.00 60.19 90 SER A CA 1
ATOM 678 C C . SER A 1 90 ? 8.939 1.136 -18.312 1.00 60.19 90 SER A C 1
ATOM 680 O O . SER A 1 90 ? 9.960 0.529 -18.641 1.00 60.19 90 SER A O 1
ATOM 682 N N . THR A 1 91 ? 8.792 1.657 -17.100 1.00 72.00 91 THR A N 1
ATOM 683 C CA . THR A 1 91 ? 9.579 1.299 -15.934 1.00 72.00 91 THR A CA 1
ATOM 684 C C . THR A 1 91 ? 9.290 -0.160 -15.616 1.00 72.00 91 THR A C 1
ATOM 686 O O . THR A 1 91 ? 8.201 -0.676 -15.883 1.00 72.00 91 THR A O 1
ATOM 689 N N . PHE A 1 92 ? 10.258 -0.839 -15.002 1.00 77.94 92 PHE A N 1
ATOM 690 C CA . PHE A 1 92 ? 10.030 -2.199 -14.525 1.00 77.94 92 PHE A CA 1
ATOM 691 C C . PHE A 1 92 ? 8.780 -2.259 -13.630 1.00 77.94 92 PHE A C 1
ATOM 693 O O . PHE A 1 92 ? 7.991 -3.192 -13.751 1.00 77.94 92 PHE A O 1
ATOM 700 N N . PHE A 1 93 ? 8.562 -1.233 -12.792 1.00 85.81 93 PHE A N 1
ATOM 701 C CA . PHE A 1 93 ? 7.374 -1.105 -11.951 1.00 85.81 93 PHE A CA 1
ATOM 702 C C . PHE A 1 93 ? 6.069 -1.055 -12.754 1.00 85.81 93 PHE A C 1
ATOM 704 O O . PHE A 1 93 ? 5.213 -1.915 -12.543 1.00 85.81 93 PHE A O 1
ATOM 711 N N . SER A 1 94 ? 5.922 -0.103 -13.680 1.00 84.62 94 SER A N 1
ATOM 712 C CA . SER A 1 94 ? 4.681 0.084 -14.447 1.00 84.62 94 SER A CA 1
ATOM 713 C C . SER A 1 94 ? 4.296 -1.149 -15.272 1.00 84.62 94 SER A C 1
ATOM 715 O O . SER A 1 94 ? 3.114 -1.505 -15.342 1.00 84.62 94 SER A O 1
ATOM 717 N N . GLU A 1 95 ? 5.275 -1.862 -15.837 1.00 87.31 95 GLU A N 1
ATOM 718 C CA . GLU A 1 95 ? 5.037 -3.071 -16.630 1.00 87.31 95 GLU A CA 1
ATOM 719 C C . GLU A 1 95 ? 4.446 -4.213 -15.789 1.00 87.31 95 GLU A C 1
ATOM 721 O O . GLU A 1 95 ? 3.392 -4.757 -16.125 1.00 87.31 95 GLU A O 1
ATOM 726 N N . TRP A 1 96 ? 5.072 -4.589 -14.668 1.00 91.31 96 TRP A N 1
ATOM 727 C CA . TRP A 1 96 ? 4.520 -5.680 -13.856 1.00 91.31 96 TRP A CA 1
ATOM 728 C C . TRP A 1 96 ? 3.257 -5.245 -13.105 1.00 91.31 96 TRP A C 1
ATOM 730 O O . TRP A 1 96 ? 2.343 -6.057 -12.932 1.00 91.31 96 TRP A O 1
ATOM 740 N N . ALA A 1 97 ? 3.186 -3.983 -12.664 1.00 92.38 97 ALA A N 1
ATOM 741 C CA . ALA A 1 97 ? 2.053 -3.454 -11.915 1.00 92.38 97 ALA A CA 1
ATOM 742 C C . ALA A 1 97 ? 0.787 -3.434 -12.775 1.00 92.38 97 ALA A C 1
ATOM 744 O O . ALA A 1 97 ? -0.257 -3.902 -12.322 1.00 92.38 97 ALA A O 1
ATOM 745 N N . SER A 1 98 ? 0.881 -2.970 -14.025 1.00 89.75 98 SER A N 1
ATOM 746 C CA . SER A 1 98 ? -0.250 -2.972 -14.962 1.00 89.75 98 SER A CA 1
ATOM 747 C C . SER A 1 98 ? -0.745 -4.391 -15.248 1.00 89.75 98 SER A C 1
ATOM 749 O O . SER A 1 98 ? -1.935 -4.660 -15.083 1.00 89.75 98 SER A O 1
ATOM 751 N N . ASN A 1 99 ? 0.162 -5.325 -15.553 1.00 91.25 99 ASN A N 1
ATOM 752 C CA . ASN A 1 99 ? -0.172 -6.738 -15.760 1.00 91.25 99 ASN A CA 1
ATOM 753 C C . ASN A 1 99 ? -0.859 -7.359 -14.535 1.00 91.25 99 ASN A C 1
ATOM 755 O O . ASN A 1 99 ? -1.836 -8.094 -14.663 1.00 91.25 99 ASN A O 1
ATOM 759 N N . TYR A 1 100 ? -0.382 -7.041 -13.331 1.00 94.44 100 TYR A N 1
ATOM 760 C CA . TYR A 1 100 ? -0.974 -7.544 -12.096 1.00 94.44 100 TYR A CA 1
ATOM 761 C C . TYR A 1 100 ? -2.344 -6.928 -11.794 1.00 94.44 100 TYR A C 1
ATOM 763 O O . TYR A 1 100 ? -3.220 -7.616 -11.275 1.00 94.44 100 TYR A O 1
ATOM 771 N N . VAL A 1 101 ? -2.546 -5.642 -12.062 1.00 92.75 101 VAL A N 1
ATOM 772 C CA . VAL A 1 101 ? -3.782 -4.927 -11.714 1.00 92.75 101 VAL A CA 1
ATOM 773 C C . VAL A 1 101 ? -4.909 -5.224 -12.704 1.00 92.75 101 VAL A C 1
ATOM 775 O O . VAL A 1 101 ? -6.052 -5.408 -12.281 1.00 92.75 101 VAL A O 1
ATOM 778 N N . LEU A 1 102 ? -4.591 -5.276 -14.001 1.00 90.06 102 LEU A N 1
ATOM 779 C CA . LEU A 1 102 ? -5.575 -5.402 -15.080 1.00 90.06 102 LEU A CA 1
ATOM 780 C C . LEU A 1 102 ? -6.098 -6.828 -15.269 1.00 90.06 102 LEU A C 1
ATOM 782 O O . LEU A 1 102 ? -7.216 -6.991 -15.749 1.00 90.06 102 LEU A O 1
ATOM 786 N N . ASP A 1 103 ? -5.332 -7.848 -14.878 1.00 91.50 103 ASP A N 1
ATOM 787 C CA . ASP A 1 103 ? -5.802 -9.233 -14.840 1.00 91.50 103 ASP A CA 1
ATOM 788 C C . ASP A 1 103 ? -6.357 -9.568 -13.439 1.00 91.50 103 ASP A C 1
ATOM 790 O O . ASP A 1 103 ? -5.586 -9.676 -12.476 1.00 91.50 103 ASP A O 1
ATOM 794 N N . PRO A 1 104 ? -7.677 -9.786 -13.273 1.00 89.62 104 PRO A N 1
ATOM 795 C CA . PRO A 1 104 ? -8.266 -10.148 -11.983 1.00 89.62 104 PRO A CA 1
ATOM 796 C C . PRO A 1 104 ? -7.718 -11.458 -11.399 1.00 89.62 104 PRO A C 1
ATOM 798 O O . PRO A 1 104 ? -7.677 -11.608 -10.175 1.00 89.62 104 PRO A O 1
ATOM 801 N N . ALA A 1 105 ? -7.278 -12.394 -12.246 1.00 91.38 105 ALA A N 1
ATOM 802 C CA . ALA A 1 105 ? -6.751 -13.693 -11.836 1.00 91.38 105 ALA A CA 1
ATOM 803 C C . ALA A 1 105 ? -5.253 -13.651 -11.487 1.00 91.38 105 ALA A C 1
ATOM 805 O O . ALA A 1 105 ? -4.775 -14.524 -10.749 1.00 91.38 105 ALA A O 1
ATOM 806 N N . ALA A 1 106 ? -4.522 -12.633 -11.958 1.00 94.50 106 ALA A N 1
ATOM 807 C CA . ALA A 1 106 ? -3.094 -12.496 -11.704 1.00 94.50 106 ALA A CA 1
ATOM 808 C C . ALA A 1 106 ? -2.788 -12.457 -10.203 1.00 94.50 106 ALA A C 1
ATOM 810 O O . ALA A 1 106 ? -3.430 -11.743 -9.425 1.00 94.50 106 ALA A O 1
ATOM 811 N N . LYS A 1 107 ? -1.762 -13.212 -9.803 1.00 95.00 107 LYS A N 1
ATOM 812 C CA . LYS A 1 107 ? -1.229 -13.234 -8.436 1.00 95.00 107 LYS A CA 1
ATOM 813 C C . LYS A 1 107 ? -0.046 -12.285 -8.312 1.00 95.00 107 LYS A C 1
ATOM 815 O O . LYS A 1 107 ? 0.664 -12.041 -9.285 1.00 95.00 107 LYS A O 1
ATOM 820 N N . LEU A 1 108 ? 0.204 -11.808 -7.093 1.00 96.44 108 LEU A N 1
ATOM 821 C CA . LEU A 1 108 ? 1.351 -10.946 -6.823 1.00 96.44 108 LEU A CA 1
ATOM 822 C C . LEU A 1 108 ? 2.666 -11.676 -7.184 1.00 96.44 108 LEU A C 1
ATOM 824 O O . LEU A 1 108 ? 2.909 -12.767 -6.637 1.00 96.44 108 LEU A O 1
ATOM 828 N N . PRO A 1 109 ? 3.534 -11.093 -8.037 1.00 96.00 109 PRO A N 1
ATOM 829 C CA . PRO A 1 109 ? 4.786 -11.723 -8.447 1.00 96.00 109 PRO A C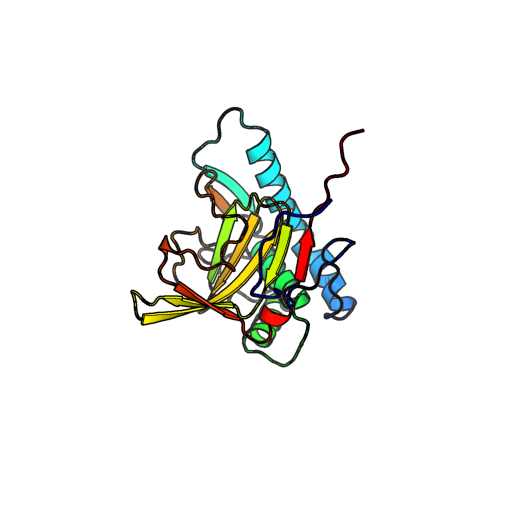A 1
ATOM 830 C C . PRO A 1 109 ? 5.648 -12.153 -7.255 1.00 96.00 109 PRO A C 1
ATOM 832 O O . PRO A 1 109 ? 5.742 -11.443 -6.254 1.00 96.00 109 PRO A O 1
ATOM 835 N N . LYS A 1 110 ? 6.310 -13.317 -7.350 1.00 95.31 110 LYS A N 1
ATOM 836 C CA . LYS A 1 110 ? 7.115 -13.900 -6.250 1.00 95.31 110 LYS A CA 1
ATOM 837 C C . LYS A 1 110 ? 8.212 -12.969 -5.732 1.00 95.31 110 LYS A C 1
ATOM 839 O O . LYS A 1 110 ? 8.508 -13.000 -4.542 1.00 95.31 110 LYS A O 1
ATOM 844 N N . ALA A 1 111 ? 8.787 -12.168 -6.624 1.00 94.38 111 ALA A N 1
ATOM 845 C CA . ALA A 1 111 ? 9.836 -11.214 -6.298 1.00 94.38 111 ALA A CA 1
ATOM 846 C C . ALA A 1 111 ? 9.315 -9.978 -5.555 1.00 94.38 111 ALA A C 1
ATOM 848 O O . ALA A 1 111 ? 10.105 -9.311 -4.913 1.00 94.38 111 ALA A O 1
ATOM 849 N N . ILE A 1 112 ? 8.012 -9.686 -5.614 1.00 96.38 112 ILE A N 1
ATOM 850 C CA . ILE A 1 112 ? 7.426 -8.475 -5.040 1.00 96.38 112 ILE A CA 1
ATOM 851 C C . ILE A 1 112 ? 6.800 -8.775 -3.679 1.00 96.38 112 ILE A C 1
ATOM 853 O O . ILE A 1 112 ? 6.120 -9.797 -3.484 1.00 96.38 112 ILE A O 1
ATOM 857 N N . ASN A 1 113 ? 7.022 -7.856 -2.742 1.00 97.88 113 ASN A N 1
ATOM 858 C CA . ASN A 1 113 ? 6.459 -7.877 -1.405 1.00 97.88 113 ASN A CA 1
ATOM 859 C C . ASN A 1 113 ? 5.798 -6.536 -1.077 1.00 97.88 113 ASN A C 1
ATOM 861 O O . ASN A 1 113 ? 6.313 -5.476 -1.416 1.00 97.88 113 ASN A O 1
ATOM 865 N N . ILE A 1 114 ? 4.644 -6.612 -0.419 1.00 98.12 114 ILE A N 1
ATOM 866 C CA . ILE A 1 114 ? 3.827 -5.489 0.021 1.00 98.12 114 ILE A CA 1
ATOM 867 C C . ILE A 1 114 ? 3.737 -5.565 1.540 1.00 98.12 114 ILE A C 1
ATOM 869 O O . ILE A 1 114 ? 3.256 -6.557 2.103 1.00 98.12 114 ILE A O 1
ATOM 873 N N . PHE A 1 115 ? 4.194 -4.507 2.187 1.00 97.56 115 PHE A N 1
ATOM 874 C CA . PHE A 1 115 ? 4.141 -4.301 3.624 1.00 97.56 115 PHE A CA 1
ATOM 875 C C . PHE A 1 115 ? 3.186 -3.160 3.947 1.00 97.56 115 PHE A C 1
ATOM 877 O O . PHE A 1 115 ? 2.840 -2.367 3.071 1.00 97.56 115 PHE A O 1
ATOM 884 N N . PHE A 1 116 ? 2.757 -3.074 5.201 1.00 96.69 116 PHE A N 1
ATOM 885 C CA . PHE A 1 116 ? 1.897 -1.988 5.654 1.00 96.69 116 PHE A CA 1
ATOM 886 C C . PHE A 1 116 ? 2.199 -1.588 7.099 1.00 96.69 116 PHE A C 1
ATOM 888 O O . PHE A 1 116 ? 2.757 -2.373 7.867 1.00 96.69 116 PHE A O 1
ATOM 895 N N . TRP A 1 117 ? 1.824 -0.370 7.477 1.00 95.12 117 TRP A N 1
ATOM 896 C CA . TRP A 1 117 ? 1.961 0.159 8.835 1.00 95.12 117 TRP A CA 1
ATOM 897 C C . TRP A 1 117 ? 0.831 1.139 9.160 1.00 95.12 117 TRP A C 1
ATOM 899 O O . TRP A 1 117 ? 0.067 1.534 8.278 1.00 95.12 117 TRP A O 1
ATOM 909 N N . LEU A 1 118 ? 0.720 1.521 10.436 1.00 93.38 118 LEU A N 1
ATOM 910 C CA . LEU A 1 118 ? -0.119 2.651 10.824 1.00 93.38 118 LEU A CA 1
ATOM 911 C C . LEU A 1 118 ? 0.585 3.965 10.500 1.00 93.38 118 LEU A C 1
ATOM 913 O O . LEU A 1 118 ? 1.668 4.232 11.023 1.00 93.38 118 LEU A O 1
ATOM 917 N N . HIS A 1 119 ? -0.063 4.782 9.681 1.00 91.81 119 HIS A N 1
ATOM 918 C CA . HIS A 1 119 ? 0.375 6.124 9.324 1.00 91.81 119 HIS A CA 1
ATOM 919 C C . HIS A 1 119 ? -0.515 7.156 10.008 1.00 91.81 119 HIS A C 1
ATOM 921 O O . HIS A 1 119 ? -1.709 7.230 9.731 1.00 91.81 119 HIS A O 1
ATOM 927 N N . ASP A 1 120 ? 0.080 7.956 10.886 1.00 85.25 120 ASP A N 1
ATOM 928 C CA . ASP A 1 120 ? -0.636 8.973 11.663 1.00 85.25 120 ASP A CA 1
ATOM 929 C C . ASP A 1 120 ? -0.492 10.386 11.087 1.00 85.25 120 ASP A C 1
ATOM 931 O O . ASP A 1 120 ? -1.080 11.332 11.608 1.00 85.25 120 ASP A O 1
ATOM 935 N N . GLY A 1 121 ? 0.318 10.554 10.039 1.00 84.50 121 GLY A N 1
ATOM 936 C CA . GLY A 1 121 ? 0.520 11.856 9.414 1.00 84.50 121 GLY A CA 1
ATOM 937 C C . GLY A 1 121 ? -0.721 12.290 8.629 1.00 84.50 121 GLY A C 1
ATOM 938 O O . GLY A 1 121 ? -1.329 11.451 7.976 1.00 84.50 121 GLY A O 1
ATOM 939 N N . PRO A 1 122 ? -1.077 13.585 8.599 1.00 82.50 122 PRO A N 1
ATOM 940 C CA . PRO A 1 122 ? -2.305 14.079 7.957 1.00 82.50 122 PRO A CA 1
ATOM 941 C C . PRO A 1 122 ? -2.265 14.036 6.419 1.00 82.50 122 PRO A C 1
ATOM 943 O O . PRO A 1 122 ? -3.218 14.414 5.737 1.00 82.50 122 PRO A O 1
ATOM 946 N N . GLU A 1 123 ? -1.138 13.622 5.852 1.00 82.12 123 GLU A N 1
ATOM 947 C CA . GLU A 1 123 ? -0.876 13.687 4.426 1.00 82.12 123 GLU A CA 1
ATOM 948 C C . GLU A 1 123 ? -1.092 12.337 3.758 1.00 82.12 123 GLU A C 1
ATOM 950 O O . GLU A 1 123 ? -0.714 11.283 4.281 1.00 82.12 123 GLU A O 1
ATOM 955 N N . SER A 1 124 ? -1.650 12.402 2.554 1.00 87.19 124 SER A N 1
ATOM 956 C CA . SER A 1 124 ? -1.585 11.326 1.583 1.00 87.19 124 SER A CA 1
ATOM 957 C C . SER A 1 124 ? -0.381 11.540 0.668 1.00 87.19 124 SER A C 1
ATOM 959 O O . SER A 1 124 ? -0.162 12.647 0.177 1.00 87.19 124 SER A O 1
ATOM 961 N N . LEU A 1 125 ? 0.400 10.493 0.433 1.00 88.12 125 LEU A N 1
ATOM 962 C CA . LEU A 1 125 ? 1.566 10.513 -0.445 1.00 88.12 125 LEU A CA 1
ATOM 963 C C . LEU A 1 125 ? 1.569 9.246 -1.291 1.00 88.12 125 LEU A C 1
ATOM 965 O O . LEU A 1 125 ? 1.415 8.147 -0.760 1.00 88.12 125 LEU A O 1
ATOM 969 N N . ALA A 1 126 ? 1.810 9.410 -2.584 1.00 89.50 126 ALA A N 1
ATOM 970 C CA . ALA A 1 126 ? 2.200 8.329 -3.473 1.00 89.50 126 ALA A CA 1
ATOM 971 C C . ALA A 1 126 ? 3.575 8.659 -4.060 1.00 89.50 126 ALA A C 1
ATOM 973 O O . ALA A 1 126 ? 3.771 9.728 -4.644 1.00 89.50 126 ALA A O 1
ATOM 974 N N . VAL A 1 127 ? 4.530 7.754 -3.865 1.00 86.81 127 VAL A N 1
ATOM 975 C CA . VAL A 1 127 ? 5.905 7.884 -4.349 1.00 86.81 127 VAL A CA 1
ATOM 976 C C . VAL A 1 127 ? 6.372 6.545 -4.911 1.00 86.81 127 VAL A C 1
ATOM 978 O O . VAL A 1 127 ? 6.208 5.500 -4.281 1.00 86.81 127 VAL A O 1
ATOM 981 N N . THR A 1 128 ? 6.946 6.568 -6.107 1.00 86.38 128 THR A N 1
ATOM 982 C CA . THR A 1 128 ? 7.560 5.411 -6.769 1.00 86.38 128 THR A CA 1
ATOM 983 C C . THR A 1 128 ? 9.065 5.635 -6.904 1.00 86.38 128 THR A C 1
ATOM 985 O O . THR A 1 128 ? 9.516 6.772 -6.827 1.00 86.38 128 THR A O 1
ATOM 988 N N . ASP A 1 129 ? 9.852 4.570 -7.080 1.00 84.69 129 ASP A N 1
ATOM 989 C CA . ASP A 1 129 ? 11.304 4.636 -7.326 1.00 84.69 129 ASP A CA 1
ATOM 990 C C . ASP A 1 129 ? 12.112 5.383 -6.245 1.00 84.69 129 ASP A C 1
ATOM 992 O O . ASP A 1 129 ? 13.070 6.108 -6.535 1.00 84.69 129 ASP A O 1
ATOM 996 N N . LEU A 1 130 ? 11.727 5.211 -4.978 1.00 85.94 130 LEU A N 1
ATOM 997 C CA . LEU A 1 130 ? 12.520 5.659 -3.838 1.00 85.94 130 LEU A CA 1
ATOM 998 C C . LEU A 1 130 ? 13.639 4.645 -3.590 1.00 85.94 130 LEU A C 1
ATOM 1000 O O . LEU A 1 130 ? 13.377 3.506 -3.219 1.00 85.94 130 LEU A O 1
ATOM 1004 N N . ILE A 1 131 ? 14.889 5.060 -3.747 1.00 85.25 131 ILE A N 1
ATOM 1005 C CA . ILE A 1 131 ? 16.049 4.209 -3.499 1.00 85.25 131 ILE A CA 1
ATOM 1006 C C . ILE A 1 131 ? 16.593 4.527 -2.107 1.00 85.25 131 ILE A C 1
ATOM 1008 O O . ILE A 1 131 ? 17.004 5.652 -1.831 1.00 85.25 131 ILE A O 1
ATOM 1012 N N . LYS A 1 132 ? 16.625 3.536 -1.216 1.00 85.38 132 LYS A N 1
ATOM 1013 C CA . LYS A 1 132 ? 17.292 3.636 0.087 1.00 85.38 132 LYS A CA 1
ATOM 1014 C C . LYS A 1 132 ? 18.572 2.820 0.089 1.00 85.38 132 LYS A C 1
ATOM 1016 O O . LYS A 1 132 ? 18.528 1.602 -0.056 1.00 85.38 132 LYS A O 1
ATOM 1021 N N . TYR A 1 133 ? 19.696 3.484 0.328 1.00 81.44 133 TYR A N 1
ATOM 1022 C CA . TYR A 1 133 ? 20.989 2.836 0.503 1.00 81.44 133 TYR A CA 1
ATOM 1023 C C . TYR A 1 133 ? 21.383 2.819 1.981 1.00 81.44 133 TYR A C 1
ATOM 1025 O O . TYR A 1 133 ? 21.483 3.873 2.614 1.00 81.44 133 TYR A O 1
ATOM 1033 N N . SER A 1 134 ? 21.611 1.633 2.548 1.00 80.81 134 SER A N 1
ATOM 1034 C CA . SER A 1 134 ? 22.111 1.480 3.916 1.00 80.81 134 SER A CA 1
ATOM 1035 C C . SER A 1 134 ? 23.635 1.531 3.924 1.00 80.81 134 SER A C 1
ATOM 1037 O O . SER A 1 134 ? 24.291 0.583 3.496 1.00 80.81 134 SER A O 1
ATOM 1039 N N . LEU A 1 135 ? 24.218 2.600 4.478 1.00 74.69 135 LEU A N 1
ATOM 1040 C CA . LEU A 1 135 ? 25.678 2.724 4.594 1.00 74.69 135 LEU A CA 1
ATOM 1041 C C . LEU A 1 135 ? 26.276 1.664 5.527 1.00 74.69 135 LEU A C 1
ATOM 1043 O O . LEU A 1 135 ? 27.413 1.245 5.341 1.00 74.69 135 LEU A O 1
ATOM 1047 N N . ARG A 1 136 ? 25.502 1.216 6.523 1.00 74.94 136 ARG A N 1
ATOM 1048 C CA . ARG A 1 136 ? 25.941 0.217 7.508 1.00 74.94 136 ARG A CA 1
ATOM 1049 C C . ARG A 1 136 ? 26.047 -1.189 6.922 1.00 74.94 136 ARG A C 1
ATOM 1051 O O . ARG A 1 136 ? 26.928 -1.940 7.323 1.00 74.94 136 ARG A O 1
ATOM 1058 N N . HIS A 1 137 ? 25.144 -1.542 6.009 1.00 75.56 137 HIS A N 1
ATOM 1059 C CA . HIS A 1 137 ? 25.042 -2.898 5.461 1.00 75.56 137 HIS A CA 1
ATOM 1060 C C . HIS A 1 137 ? 25.487 -2.999 3.997 1.00 75.56 137 HIS A C 1
ATOM 1062 O O . HIS A 1 137 ? 25.611 -4.108 3.486 1.00 75.56 137 HIS A O 1
ATOM 1068 N N . GLY A 1 138 ? 25.726 -1.870 3.32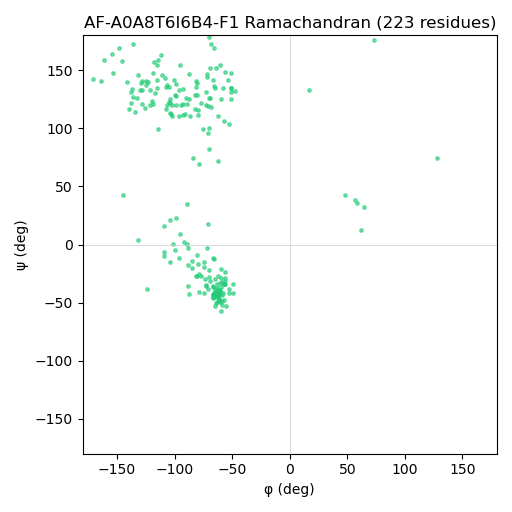1 1.00 79.50 138 GLY A N 1
ATOM 1069 C CA . GLY A 1 138 ? 26.091 -1.839 1.904 1.00 79.50 138 GLY A CA 1
ATOM 1070 C C . GLY A 1 138 ? 24.982 -2.359 0.986 1.00 79.50 138 GLY A C 1
ATOM 1071 O O . GLY A 1 138 ? 25.277 -2.996 -0.021 1.00 79.50 138 GLY A O 1
ATOM 1072 N N . SER A 1 139 ? 23.715 -2.152 1.359 1.00 81.81 139 SER A N 1
ATOM 1073 C CA . SER A 1 139 ? 22.549 -2.668 0.635 1.00 81.81 139 SER A CA 1
ATOM 1074 C C . SER A 1 139 ? 21.693 -1.548 0.053 1.00 81.81 139 SER A C 1
ATOM 1076 O O . SER A 1 139 ? 21.477 -0.516 0.692 1.00 81.81 139 SER A O 1
ATOM 1078 N N . GLU A 1 140 ? 21.182 -1.781 -1.152 1.00 86.25 140 GLU A N 1
ATOM 1079 C CA . GLU A 1 140 ? 20.251 -0.902 -1.855 1.00 86.25 140 GLU A CA 1
ATOM 1080 C C . GLU A 1 140 ? 18.846 -1.507 -1.845 1.00 86.25 140 GLU A C 1
ATOM 1082 O O . GLU A 1 140 ? 18.671 -2.705 -2.071 1.00 86.25 140 GLU A O 1
ATOM 1087 N N . HIS A 1 141 ? 17.848 -0.662 -1.604 1.00 87.69 141 HIS A N 1
ATOM 1088 C CA . HIS A 1 141 ? 16.443 -1.034 -1.563 1.00 87.69 141 HIS A CA 1
ATOM 1089 C C . HIS A 1 141 ? 15.644 -0.102 -2.470 1.00 87.69 141 HIS A C 1
ATOM 1091 O O . HIS A 1 141 ? 15.630 1.106 -2.239 1.00 87.69 141 HIS A O 1
ATOM 1097 N N . VAL A 1 142 ? 14.952 -0.655 -3.466 1.00 89.62 142 VAL A N 1
ATOM 1098 C CA . VAL A 1 142 ? 14.010 0.099 -4.306 1.00 89.62 142 VAL A CA 1
ATOM 1099 C C . VAL A 1 142 ? 12.615 -0.019 -3.708 1.00 89.62 142 VAL A C 1
ATOM 1101 O O . VAL A 1 142 ? 12.089 -1.119 -3.532 1.00 89.62 142 VAL A O 1
ATOM 1104 N N . LEU A 1 143 ? 12.031 1.125 -3.375 1.00 91.94 143 LEU A N 1
ATOM 1105 C CA . LEU A 1 143 ? 10.801 1.251 -2.615 1.00 91.94 143 LEU A CA 1
ATOM 1106 C C . LEU A 1 143 ? 9.761 2.047 -3.404 1.00 91.94 143 LEU A C 1
ATOM 1108 O O . LEU A 1 143 ? 10.050 3.089 -3.990 1.00 91.94 143 LEU A O 1
ATOM 1112 N N . HIS A 1 144 ? 8.514 1.604 -3.321 1.00 93.06 144 HIS A N 1
ATOM 1113 C CA . HIS A 1 144 ? 7.346 2.392 -3.704 1.00 93.06 144 HIS A CA 1
ATOM 1114 C C . HIS A 1 144 ? 6.450 2.503 -2.475 1.00 93.06 144 HIS A C 1
ATOM 1116 O O . HIS A 1 144 ? 6.209 1.498 -1.804 1.00 93.06 144 HIS A O 1
ATOM 1122 N N . ALA A 1 145 ? 5.970 3.697 -2.147 1.00 93.81 145 ALA A N 1
ATOM 1123 C CA . ALA A 1 145 ? 5.175 3.922 -0.950 1.00 93.81 145 ALA A CA 1
ATOM 1124 C C . ALA A 1 145 ? 3.885 4.676 -1.261 1.00 93.81 145 ALA A C 1
ATOM 1126 O O . ALA A 1 145 ? 3.882 5.701 -1.942 1.00 93.81 145 ALA A O 1
ATOM 1127 N N . LEU A 1 146 ? 2.787 4.157 -0.719 1.00 94.62 146 LEU A N 1
ATOM 1128 C CA . LEU A 1 146 ? 1.475 4.789 -0.720 1.00 94.62 146 LEU A CA 1
ATOM 1129 C C . LEU A 1 146 ? 1.038 4.949 0.727 1.00 94.62 146 LEU A C 1
ATOM 1131 O O . LEU A 1 146 ? 0.881 3.954 1.426 1.00 94.62 146 LEU A O 1
ATOM 1135 N N . LYS A 1 147 ? 0.804 6.173 1.182 1.00 93.38 147 LYS A N 1
ATOM 1136 C CA . LYS A 1 147 ? 0.281 6.436 2.524 1.00 93.38 147 LYS A CA 1
ATOM 1137 C C . LYS A 1 147 ? -0.879 7.408 2.474 1.00 93.38 147 LYS A C 1
ATOM 1139 O O . LYS A 1 147 ? -0.908 8.288 1.624 1.00 93.38 147 LYS A O 1
ATOM 1144 N N . PHE A 1 148 ? -1.833 7.208 3.368 1.00 92.50 148 PHE A N 1
ATOM 1145 C CA . PHE A 1 148 ? -2.992 8.056 3.626 1.00 92.50 148 PHE A CA 1
ATOM 1146 C C . PHE A 1 148 ? -3.564 7.641 4.989 1.00 92.50 148 PHE A C 1
ATOM 1148 O O . PHE A 1 148 ? -3.580 6.448 5.283 1.00 92.50 148 PHE A O 1
ATOM 1155 N N . PRO A 1 149 ? -4.030 8.553 5.854 1.00 89.50 149 PRO A N 1
ATOM 1156 C CA . PRO A 1 149 ? -4.537 8.169 7.171 1.00 89.50 149 PRO A CA 1
ATOM 1157 C C . PRO A 1 149 ? -5.585 7.039 7.129 1.00 89.50 149 PRO A C 1
ATOM 1159 O O . PRO A 1 149 ? -6.515 7.112 6.321 1.00 89.50 149 PRO A O 1
ATOM 1162 N N . PRO A 1 150 ? -5.498 6.010 7.997 1.00 92.81 150 PRO A N 1
ATOM 1163 C CA . PRO A 1 150 ? -4.480 5.759 9.023 1.00 92.81 150 PRO A CA 1
ATOM 1164 C C . PRO A 1 150 ? -3.395 4.756 8.569 1.00 92.81 150 PRO A C 1
ATOM 1166 O O . PRO A 1 150 ? -2.818 4.049 9.394 1.00 92.81 150 PRO A O 1
ATOM 1169 N N . LEU A 1 151 ? -3.181 4.577 7.265 1.00 95.25 151 LEU A N 1
ATOM 1170 C CA . LEU A 1 151 ? -2.406 3.476 6.694 1.00 95.25 151 LEU A CA 1
ATOM 1171 C C . LEU A 1 151 ? -1.267 3.943 5.789 1.00 95.25 151 LEU A C 1
ATOM 1173 O O . LEU A 1 151 ? -1.396 4.847 4.970 1.00 95.25 151 LEU A O 1
ATOM 1177 N N . GLY A 1 152 ? -0.144 3.249 5.896 1.00 95.44 152 GLY A N 1
ATOM 1178 C CA . GLY A 1 152 ? 0.919 3.285 4.905 1.00 95.44 152 GLY A CA 1
ATOM 1179 C C . GLY A 1 152 ? 1.142 1.906 4.309 1.00 95.44 152 GLY A C 1
ATOM 1180 O O . GLY A 1 152 ? 0.974 0.895 4.992 1.00 95.44 152 GLY A O 1
ATOM 1181 N N . PHE A 1 153 ? 1.529 1.872 3.041 1.00 97.19 153 PHE A N 1
ATOM 1182 C CA . PHE A 1 153 ? 1.886 0.688 2.278 1.00 97.19 153 PHE A CA 1
ATOM 1183 C C . PHE A 1 153 ? 3.241 0.887 1.608 1.00 97.19 153 PHE A C 1
ATOM 1185 O O . PHE A 1 153 ? 3.547 1.974 1.120 1.00 97.19 153 PHE A O 1
ATOM 1192 N N . LEU A 1 154 ? 4.048 -0.171 1.598 1.00 96.38 154 LEU A N 1
ATOM 1193 C CA . LEU A 1 154 ? 5.389 -0.194 1.020 1.00 96.38 154 LEU A CA 1
ATOM 1194 C C . LEU A 1 154 ? 5.494 -1.386 0.079 1.00 96.38 154 LEU A C 1
ATOM 1196 O O . LEU A 1 154 ? 5.137 -2.498 0.465 1.00 96.38 154 LEU A O 1
ATOM 1200 N N . ILE A 1 155 ? 6.027 -1.172 -1.114 1.00 96.81 155 ILE A N 1
ATOM 1201 C CA . ILE A 1 155 ? 6.314 -2.209 -2.099 1.00 96.81 155 ILE A CA 1
ATOM 1202 C C . ILE A 1 155 ? 7.819 -2.245 -2.342 1.00 96.81 155 ILE A C 1
ATOM 1204 O O . ILE A 1 155 ? 8.427 -1.206 -2.574 1.00 96.81 155 ILE A O 1
ATOM 1208 N N . THR A 1 156 ? 8.408 -3.437 -2.279 1.00 95.38 156 THR A N 1
ATOM 1209 C CA . THR A 1 156 ? 9.840 -3.676 -2.524 1.00 95.38 156 THR A CA 1
ATOM 1210 C C . THR A 1 156 ? 10.064 -5.118 -2.985 1.00 95.38 156 THR A C 1
ATOM 1212 O O . THR A 1 156 ? 9.197 -5.986 -2.817 1.00 95.38 156 THR A O 1
ATOM 1215 N N . SER A 1 157 ? 11.237 -5.394 -3.552 1.00 94.62 157 SER A N 1
ATOM 1216 C CA . SER A 1 157 ? 11.715 -6.758 -3.781 1.00 94.62 157 SER A CA 1
ATOM 1217 C C . SER A 1 157 ? 12.183 -7.471 -2.506 1.00 94.62 157 SER A C 1
ATOM 1219 O O . SER A 1 157 ? 12.321 -8.698 -2.489 1.00 94.62 157 SER A O 1
ATOM 1221 N N . ASP A 1 158 ? 12.402 -6.735 -1.415 1.00 94.19 158 ASP A N 1
ATOM 1222 C CA . ASP A 1 158 ? 12.870 -7.316 -0.158 1.00 94.19 158 ASP A CA 1
ATOM 1223 C C . ASP A 1 158 ? 11.829 -8.246 0.461 1.00 94.19 158 ASP A C 1
ATOM 1225 O O . ASP A 1 158 ? 10.643 -7.929 0.549 1.00 94.19 158 ASP A O 1
ATOM 1229 N N . ARG A 1 159 ? 12.278 -9.405 0.953 1.00 93.69 159 ARG A N 1
ATOM 1230 C CA . ARG A 1 159 ? 11.394 -10.386 1.610 1.00 93.69 159 ARG A CA 1
ATOM 1231 C C . ARG A 1 159 ? 10.885 -9.919 2.970 1.00 93.69 159 ARG A C 1
ATOM 1233 O O . ARG A 1 159 ? 9.826 -10.355 3.413 1.00 93.69 159 ARG A O 1
ATOM 1240 N N . MET A 1 160 ? 11.657 -9.072 3.636 1.00 92.88 160 MET A N 1
ATOM 1241 C CA . MET A 1 160 ? 11.341 -8.461 4.920 1.00 92.88 160 MET A CA 1
ATOM 1242 C C . MET A 1 160 ? 11.832 -7.024 4.868 1.00 92.88 160 MET A C 1
ATOM 1244 O O . MET A 1 160 ? 12.920 -6.780 4.353 1.00 92.88 160 MET A O 1
ATOM 1248 N N . TYR A 1 161 ? 11.062 -6.098 5.425 1.00 91.25 161 TYR A N 1
ATOM 1249 C CA . TYR A 1 161 ? 11.466 -4.704 5.490 1.00 91.25 161 TYR A CA 1
ATOM 1250 C C . TYR A 1 161 ? 11.078 -4.118 6.842 1.00 91.25 161 TYR A C 1
ATOM 1252 O O . TYR A 1 161 ? 9.898 -4.093 7.185 1.00 91.25 161 TYR A O 1
ATOM 1260 N N . ASP A 1 162 ? 12.083 -3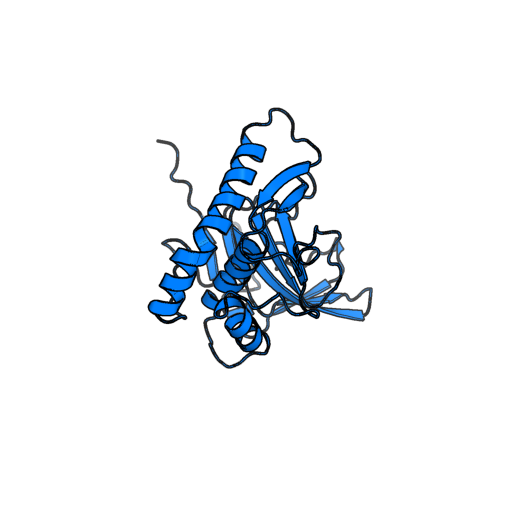.711 7.622 1.00 88.19 162 ASP A N 1
ATOM 1261 C CA . ASP A 1 162 ? 11.926 -2.955 8.872 1.00 88.19 162 ASP A CA 1
ATOM 1262 C C . ASP A 1 162 ? 10.858 -3.538 9.831 1.00 88.19 162 ASP A C 1
ATOM 1264 O O . ASP A 1 162 ? 9.996 -2.843 10.367 1.00 88.19 162 ASP A O 1
ATOM 1268 N N . GLY A 1 163 ? 10.839 -4.869 9.981 1.00 90.19 163 GLY A N 1
ATOM 1269 C CA . GLY A 1 163 ? 9.903 -5.579 10.863 1.00 90.19 163 GLY A CA 1
ATOM 1270 C C . GLY A 1 163 ? 8.413 -5.419 10.521 1.00 90.19 163 GLY A C 1
ATOM 1271 O O . GLY A 1 163 ? 7.562 -5.768 11.344 1.00 90.19 163 GLY A O 1
ATOM 1272 N N . LEU A 1 164 ? 8.074 -4.893 9.340 1.00 93.81 164 LEU A N 1
ATOM 1273 C CA . LEU A 1 164 ? 6.693 -4.628 8.960 1.00 93.81 164 LEU A CA 1
ATOM 1274 C C . LEU A 1 164 ? 5.909 -5.917 8.663 1.00 93.81 164 LEU A C 1
ATOM 1276 O O . LEU A 1 164 ? 6.453 -6.879 8.107 1.00 93.81 164 LEU A O 1
ATOM 1280 N N . PRO A 1 165 ? 4.600 -5.948 8.972 1.00 95.44 165 PRO A N 1
ATOM 1281 C CA . PRO A 1 165 ? 3.734 -7.037 8.547 1.00 95.44 165 PRO A CA 1
ATOM 1282 C C . PRO A 1 165 ? 3.608 -7.064 7.016 1.00 95.44 165 PRO A C 1
ATOM 1284 O O . PRO A 1 165 ? 3.381 -6.043 6.369 1.00 95.44 165 PRO A O 1
ATOM 1287 N N . SER A 1 166 ? 3.722 -8.261 6.437 1.00 96.69 166 SER A N 1
ATOM 1288 C CA . SER A 1 166 ? 3.622 -8.481 4.990 1.00 96.69 166 SER A CA 1
ATOM 1289 C C . SER A 1 166 ? 2.228 -8.964 4.590 1.00 96.69 166 SER A C 1
ATOM 1291 O O . SER A 1 166 ? 1.745 -9.972 5.115 1.00 96.69 166 SER A O 1
ATOM 1293 N N . LEU A 1 167 ? 1.603 -8.300 3.614 1.00 97.25 167 LEU A N 1
ATOM 1294 C CA . LEU A 1 167 ? 0.397 -8.793 2.935 1.00 97.25 167 LEU A CA 1
ATOM 1295 C C . LEU A 1 167 ? 0.732 -9.936 1.969 1.00 97.25 167 LEU A C 1
ATOM 1297 O O . LEU A 1 167 ? -0.059 -10.863 1.787 1.00 97.25 167 LEU A O 1
ATOM 1301 N N . SER A 1 168 ? 1.943 -9.929 1.410 1.00 96.81 168 SER A N 1
ATOM 1302 C CA . SER A 1 168 ? 2.400 -10.886 0.394 1.00 96.81 168 SER A CA 1
ATOM 1303 C C . SER A 1 168 ? 2.548 -12.319 0.892 1.00 96.81 168 SER A C 1
ATOM 1305 O O . SER A 1 168 ? 2.635 -13.244 0.081 1.00 96.81 168 SER A O 1
ATOM 1307 N N . ARG A 1 169 ? 2.493 -12.545 2.209 1.00 96.38 169 ARG A N 1
ATOM 1308 C CA . ARG A 1 169 ? 2.329 -13.891 2.783 1.00 96.38 169 ARG A CA 1
ATOM 1309 C C . ARG A 1 169 ? 1.027 -14.572 2.333 1.00 96.38 169 ARG A C 1
ATOM 1311 O O . ARG A 1 169 ? 0.942 -15.792 2.347 1.00 96.38 169 ARG A O 1
ATOM 1318 N N . HIS A 1 170 ? 0.038 -13.795 1.887 1.00 96.38 170 HIS A N 1
ATOM 1319 C CA . HIS A 1 170 ? -1.245 -14.277 1.375 1.00 96.38 170 HIS A CA 1
ATOM 1320 C C . HIS A 1 170 ? -1.347 -14.211 -0.159 1.00 96.38 170 HIS A C 1
ATOM 1322 O O . HIS A 1 170 ? -2.445 -14.229 -0.715 1.00 96.38 170 HIS A O 1
ATOM 1328 N N . ARG A 1 171 ? -0.210 -14.168 -0.871 1.00 95.44 171 ARG A N 1
ATOM 1329 C CA . ARG A 1 171 ? -0.162 -14.063 -2.343 1.00 95.44 171 ARG A CA 1
ATOM 1330 C C . ARG A 1 171 ? -0.926 -15.157 -3.097 1.00 95.44 171 ARG A C 1
ATOM 1332 O O . ARG A 1 171 ? -1.294 -14.934 -4.243 1.00 95.44 171 ARG A O 1
ATOM 1339 N N . ALA A 1 172 ? -1.147 -16.316 -2.476 1.00 94.44 172 ALA A N 1
ATOM 1340 C CA . ALA A 1 172 ? -1.863 -17.437 -3.080 1.00 94.44 172 ALA A CA 1
ATOM 1341 C C . ALA A 1 172 ? -3.394 -17.346 -2.939 1.00 94.44 172 ALA A C 1
ATOM 1343 O O . ALA A 1 172 ? -4.091 -18.057 -3.657 1.00 94.44 172 ALA A O 1
ATOM 1344 N N . ALA A 1 173 ? -3.915 -16.473 -2.065 1.00 95.38 173 ALA A N 1
ATOM 1345 C CA . ALA A 1 173 ? -5.355 -16.325 -1.829 1.00 95.38 173 ALA A CA 1
ATOM 1346 C C . ALA A 1 173 ? -6.115 -16.016 -3.129 1.00 95.38 173 ALA A C 1
ATOM 1348 O O . ALA A 1 173 ? -5.566 -15.384 -4.037 1.00 95.38 173 ALA A O 1
ATOM 1349 N N . HIS A 1 174 ? -7.360 -16.467 -3.248 1.00 95.19 174 HIS A N 1
ATOM 1350 C CA . HIS A 1 174 ? -8.262 -16.086 -4.333 1.00 95.19 174 HIS A CA 1
ATOM 1351 C C . HIS A 1 174 ? -8.684 -14.605 -4.191 1.00 95.19 174 HIS A C 1
ATOM 1353 O O . HIS A 1 174 ? -8.697 -14.087 -3.073 1.00 95.19 174 HIS A O 1
ATOM 1359 N N . PRO A 1 175 ? -9.016 -13.885 -5.287 1.00 92.25 175 PRO A N 1
ATOM 1360 C CA . PRO A 1 175 ? -9.478 -12.492 -5.225 1.00 92.25 175 PRO A CA 1
ATOM 1361 C C . PRO A 1 175 ? -10.601 -12.210 -4.221 1.00 92.25 175 PRO A C 1
ATOM 1363 O O . PRO A 1 175 ? -10.636 -11.135 -3.625 1.00 92.25 175 PRO A O 1
ATOM 1366 N N . ASP A 1 176 ? -11.496 -13.174 -4.023 1.00 93.38 176 ASP A N 1
ATOM 1367 C CA . ASP A 1 176 ? -12.642 -13.042 -3.122 1.00 93.38 176 ASP A CA 1
ATOM 1368 C C . ASP A 1 176 ? -12.471 -13.723 -1.762 1.00 93.38 176 ASP A C 1
ATOM 1370 O O . ASP A 1 176 ? -13.370 -13.605 -0.931 1.00 93.38 176 ASP A O 1
ATOM 1374 N N . ASP A 1 177 ? -11.322 -14.356 -1.504 1.00 95.44 177 ASP A N 1
ATOM 1375 C CA . ASP A 1 177 ? -11.038 -14.940 -0.194 1.00 95.44 177 ASP A CA 1
ATOM 1376 C C . ASP A 1 177 ? -10.840 -13.836 0.842 1.00 95.44 177 ASP A C 1
ATOM 1378 O O . ASP A 1 177 ? -9.973 -12.964 0.696 1.00 95.44 177 ASP A O 1
ATOM 1382 N N . GLU A 1 178 ? -11.601 -13.908 1.930 1.00 96.69 178 GLU A N 1
ATOM 1383 C CA . GLU A 1 178 ? -11.345 -13.093 3.107 1.00 96.69 178 GLU A CA 1
ATOM 1384 C C . GLU A 1 178 ? -10.265 -13.726 3.976 1.00 96.69 178 GLU A C 1
ATOM 1386 O O . GLU A 1 178 ? -10.321 -14.894 4.358 1.00 96.69 178 GLU A O 1
ATOM 1391 N N . VAL A 1 179 ? -9.268 -12.917 4.313 1.00 97.00 179 VAL A N 1
ATOM 1392 C CA . VAL A 1 179 ? -8.155 -13.314 5.163 1.00 97.00 179 VAL A CA 1
ATOM 1393 C C . VAL A 1 179 ? -8.063 -12.357 6.338 1.00 97.00 179 VAL A C 1
ATOM 1395 O O . VAL A 1 179 ? -8.164 -11.141 6.180 1.00 97.00 179 VAL A O 1
ATOM 1398 N N . VAL A 1 180 ? -7.826 -12.907 7.527 1.00 97.38 180 VAL A N 1
ATOM 1399 C CA . VAL A 1 180 ? -7.612 -12.111 8.734 1.00 97.38 180 VAL A CA 1
ATOM 1400 C C . VAL A 1 180 ? -6.178 -11.582 8.762 1.00 97.38 180 VAL A C 1
ATOM 1402 O O . VAL A 1 180 ? -5.205 -12.321 8.942 1.00 97.38 180 VAL A O 1
ATOM 1405 N N . VAL A 1 181 ? -6.045 -10.268 8.613 1.00 96.62 181 VAL A N 1
ATOM 1406 C CA . VAL A 1 181 ? -4.782 -9.540 8.712 1.00 96.62 181 VAL A CA 1
ATOM 1407 C C . VAL A 1 181 ? -4.631 -8.973 10.121 1.00 96.62 181 VAL A C 1
ATOM 1409 O O . VAL A 1 181 ? -5.547 -8.372 10.681 1.00 96.62 181 VAL A O 1
ATOM 1412 N N . ARG A 1 182 ? -3.446 -9.159 10.711 1.00 95.50 182 ARG A N 1
ATOM 1413 C CA . ARG A 1 182 ? -3.104 -8.607 12.025 1.00 95.50 182 ARG A CA 1
ATOM 1414 C C . ARG A 1 182 ? -2.459 -7.238 11.842 1.00 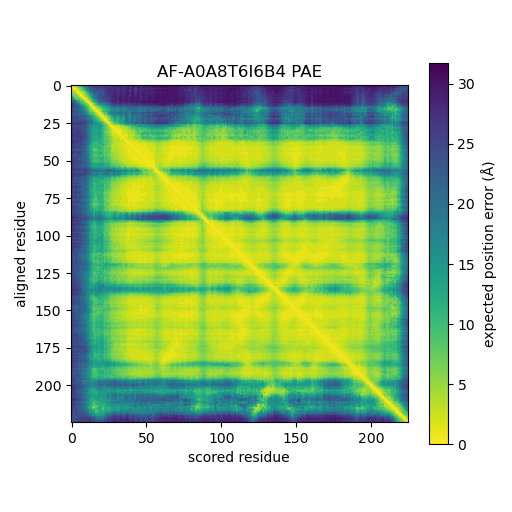95.50 182 ARG A C 1
ATOM 1416 O O . ARG A 1 182 ? -1.334 -7.163 11.358 1.00 95.50 182 ARG A O 1
ATOM 1423 N N . VAL A 1 183 ? -3.147 -6.186 12.268 1.00 94.31 183 VAL A N 1
ATOM 1424 C CA . VAL A 1 183 ? -2.679 -4.798 12.182 1.00 94.31 183 VAL A CA 1
ATOM 1425 C C . VAL A 1 183 ? -2.035 -4.409 13.515 1.00 94.31 183 VAL A C 1
ATOM 1427 O O . VAL A 1 183 ? -2.746 -4.330 14.521 1.00 94.31 183 VAL A O 1
ATOM 1430 N N . PRO A 1 184 ? -0.705 -4.219 13.588 1.00 92.25 184 PRO A N 1
ATOM 1431 C CA . PRO A 1 184 ? -0.053 -3.741 14.802 1.00 92.25 184 PRO A CA 1
ATOM 1432 C C . PRO A 1 184 ? -0.423 -2.275 15.048 1.00 92.25 184 PRO A C 1
ATOM 1434 O O . PRO A 1 184 ? -0.226 -1.441 14.174 1.00 92.25 184 PRO A O 1
ATOM 1437 N N . LEU A 1 185 ? -0.934 -1.948 16.241 1.00 87.00 185 LEU A N 1
ATOM 1438 C CA . LEU A 1 185 ? -1.382 -0.579 16.543 1.00 87.00 185 LEU A CA 1
ATOM 1439 C C . LEU A 1 185 ? -0.331 0.286 17.265 1.00 87.00 185 LEU A C 1
ATOM 1441 O O . LEU A 1 185 ? -0.498 1.496 17.407 1.00 87.00 185 LEU A O 1
ATOM 1445 N N . ARG A 1 186 ? 0.757 -0.331 17.742 1.00 83.06 186 ARG A N 1
ATOM 1446 C CA . ARG A 1 186 ? 1.841 0.353 18.477 1.00 83.06 186 ARG A CA 1
ATOM 1447 C C . ARG A 1 186 ? 3.110 0.576 17.656 1.00 83.06 186 ARG A C 1
ATOM 1449 O O . ARG A 1 186 ? 3.962 1.347 18.073 1.00 83.06 186 ARG A O 1
ATOM 1456 N N . ALA A 1 187 ? 3.245 -0.100 16.517 1.00 80.12 187 ALA A N 1
ATOM 1457 C CA . ALA A 1 187 ? 4.396 0.033 15.630 1.00 80.12 187 ALA A CA 1
ATOM 1458 C C . ALA A 1 187 ? 4.195 1.245 14.707 1.00 80.12 187 ALA A C 1
ATOM 1460 O O . ALA A 1 187 ? 3.822 1.093 13.545 1.00 80.12 187 ALA A O 1
ATOM 1461 N N . ARG A 1 188 ? 4.363 2.445 15.272 1.00 79.94 188 ARG A N 1
ATOM 1462 C CA . ARG A 1 188 ? 4.225 3.720 14.557 1.00 79.94 188 ARG A CA 1
ATOM 1463 C C . ARG A 1 188 ? 5.553 4.111 13.921 1.00 79.94 188 ARG A C 1
ATOM 1465 O O . ARG A 1 188 ? 6.617 3.818 14.466 1.00 79.94 188 ARG A O 1
ATOM 1472 N N . ARG A 1 189 ? 5.474 4.767 12.768 1.00 86.19 189 ARG A N 1
ATOM 1473 C CA . ARG A 1 189 ? 6.622 5.340 12.061 1.00 86.19 189 ARG A CA 1
ATOM 1474 C C . ARG A 1 189 ? 6.480 6.864 12.025 1.00 86.19 189 ARG A C 1
ATOM 1476 O O . ARG A 1 189 ? 5.349 7.346 12.114 1.00 86.19 189 ARG A O 1
ATOM 1483 N N . PRO A 1 190 ? 7.590 7.616 11.915 1.00 85.94 190 PRO A N 1
ATOM 1484 C CA . PRO A 1 190 ? 7.529 9.046 11.630 1.00 85.94 190 PRO A CA 1
ATOM 1485 C C . PRO A 1 190 ? 6.639 9.332 10.416 1.00 85.94 190 PRO A C 1
ATOM 1487 O O . PRO A 1 190 ? 6.554 8.516 9.497 1.00 85.94 190 PRO A O 1
ATOM 1490 N N . ALA A 1 191 ? 5.959 10.479 10.415 1.00 85.31 191 ALA A N 1
ATOM 1491 C CA . ALA A 1 191 ? 4.993 10.821 9.370 1.00 85.31 191 ALA A CA 1
ATOM 1492 C C . ALA A 1 191 ? 5.630 10.923 7.975 1.00 85.31 191 ALA A C 1
ATOM 1494 O O . ALA A 1 191 ? 4.956 10.683 6.978 1.00 85.31 191 ALA A O 1
ATOM 1495 N N . ASP A 1 192 ? 6.916 11.252 7.913 1.00 84.44 192 ASP A N 1
ATOM 1496 C CA . ASP A 1 192 ? 7.764 11.382 6.729 1.00 84.44 192 ASP A CA 1
ATOM 1497 C C . ASP A 1 192 ? 8.572 10.110 6.416 1.00 84.44 192 ASP A C 1
ATOM 1499 O O . ASP A 1 192 ? 9.438 10.106 5.542 1.00 84.44 192 ASP A O 1
ATOM 1503 N N . TRP A 1 193 ? 8.296 9.003 7.105 1.00 87.50 193 TRP A N 1
ATOM 1504 C CA . TRP A 1 193 ? 8.847 7.702 6.753 1.00 87.50 193 TRP A CA 1
ATOM 1505 C C . TRP A 1 193 ? 8.021 7.072 5.610 1.00 87.50 193 TRP A C 1
ATOM 1507 O O . TRP A 1 193 ? 6.786 7.147 5.635 1.00 87.50 193 TRP A O 1
ATOM 1517 N N . PRO A 1 194 ? 8.649 6.393 4.631 1.00 86.81 194 PRO A N 1
ATOM 1518 C CA . PRO A 1 194 ? 10.081 6.124 4.506 1.00 86.81 194 PRO A CA 1
ATOM 1519 C C . PRO A 1 194 ? 10.857 7.176 3.697 1.00 86.81 194 PRO A C 1
ATOM 1521 O O . PRO A 1 194 ? 12.043 6.953 3.470 1.00 86.81 194 PRO A O 1
ATOM 1524 N N . GLU A 1 195 ? 10.241 8.258 3.211 1.00 83.25 195 GLU A N 1
ATOM 1525 C CA . GLU A 1 195 ? 10.903 9.184 2.280 1.00 83.25 195 GLU A CA 1
ATOM 1526 C C . GLU A 1 195 ? 12.072 9.955 2.906 1.00 83.25 195 GLU A C 1
ATOM 1528 O O . GLU A 1 195 ? 13.094 10.173 2.250 1.00 83.25 195 GLU A O 1
ATOM 1533 N N . ALA A 1 196 ? 11.955 10.319 4.181 1.00 79.94 196 ALA A N 1
ATOM 1534 C CA . ALA A 1 196 ? 12.993 11.032 4.894 1.00 79.94 196 ALA A CA 1
ATOM 1535 C C . ALA A 1 196 ? 14.082 10.062 5.390 1.00 79.94 196 ALA A C 1
ATOM 1537 O O . ALA A 1 196 ? 13.776 8.978 5.916 1.00 79.94 196 ALA A O 1
ATOM 1538 N N . PRO A 1 197 ? 15.369 10.415 5.227 1.00 68.62 197 PRO A N 1
ATOM 1539 C CA . PRO A 1 197 ? 16.435 9.740 5.945 1.00 68.62 197 PRO A CA 1
ATOM 1540 C C . PRO A 1 197 ? 16.303 10.049 7.442 1.00 68.62 197 PRO A C 1
ATOM 1542 O O . PRO A 1 197 ? 15.980 11.168 7.829 1.00 68.62 197 PRO A O 1
ATOM 1545 N N . SER A 1 198 ? 16.573 9.058 8.288 1.00 64.62 198 SER A N 1
ATOM 1546 C CA . SER A 1 198 ? 16.763 9.281 9.720 1.00 64.62 198 SER A CA 1
ATOM 1547 C C . SER A 1 198 ? 18.248 9.196 10.044 1.00 64.62 198 SER A C 1
ATOM 1549 O O . SER A 1 198 ? 18.919 8.251 9.618 1.00 64.62 198 SER A O 1
ATOM 1551 N N . ASP A 1 199 ? 18.749 10.133 10.852 1.00 59.16 199 ASP A N 1
ATOM 1552 C CA . ASP A 1 199 ? 20.122 10.100 11.375 1.00 59.16 199 ASP A CA 1
ATOM 1553 C C . ASP A 1 199 ? 20.416 8.793 12.133 1.00 59.16 199 ASP A C 1
ATOM 1555 O O . ASP A 1 199 ? 21.547 8.303 12.143 1.00 59.16 199 ASP A O 1
ATOM 1559 N N . ALA A 1 200 ? 19.385 8.183 12.728 1.00 60.25 200 ALA A N 1
ATOM 1560 C CA . ALA A 1 200 ? 19.497 6.910 13.432 1.00 60.25 200 ALA A CA 1
ATOM 1561 C C . ALA A 1 200 ? 19.767 5.724 12.487 1.00 60.25 200 ALA A C 1
ATOM 1563 O O . ALA A 1 200 ? 20.473 4.782 12.863 1.00 60.25 200 ALA A O 1
ATOM 1564 N N . ASP A 1 201 ? 19.263 5.786 11.252 1.00 62.12 201 ASP A N 1
ATOM 1565 C CA . ASP A 1 201 ? 19.235 4.649 10.328 1.00 62.12 201 ASP A CA 1
ATOM 1566 C C . ASP A 1 201 ? 20.519 4.540 9.487 1.00 62.12 201 ASP A C 1
ATOM 1568 O O . ASP A 1 201 ? 20.826 3.476 8.942 1.00 62.12 201 ASP A O 1
ATOM 1572 N N . GLY A 1 202 ? 21.319 5.613 9.400 1.00 61.94 202 GLY A N 1
ATOM 1573 C CA . GLY A 1 202 ? 22.539 5.640 8.582 1.00 61.94 202 GLY A CA 1
ATOM 1574 C C . GLY A 1 202 ? 22.259 5.348 7.103 1.00 61.94 202 GLY A C 1
ATOM 1575 O O . GLY A 1 202 ? 23.033 4.648 6.445 1.00 61.94 202 GLY A O 1
ATOM 1576 N N . THR A 1 203 ? 21.115 5.819 6.604 1.00 69.88 203 THR A N 1
ATOM 1577 C CA . THR A 1 203 ? 20.658 5.599 5.230 1.00 69.88 203 THR A 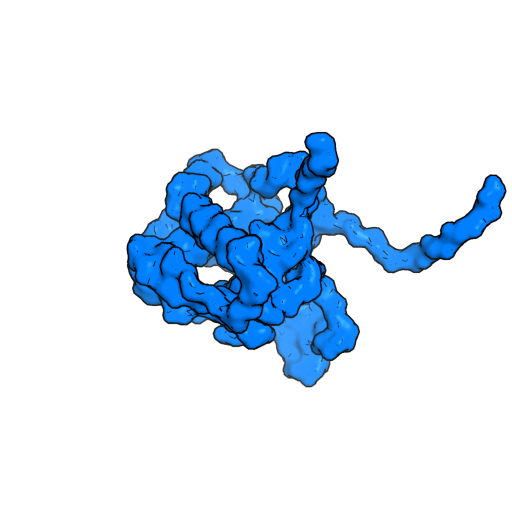CA 1
ATOM 1578 C C . THR A 1 203 ? 20.743 6.868 4.403 1.00 69.88 203 THR A C 1
ATOM 1580 O O . THR A 1 203 ? 20.394 7.943 4.886 1.00 69.88 203 THR A O 1
ATOM 1583 N N . ILE A 1 204 ? 21.100 6.720 3.131 1.00 71.38 204 ILE A N 1
ATOM 1584 C CA . ILE A 1 204 ? 20.939 7.765 2.120 1.00 71.38 204 ILE A CA 1
ATOM 1585 C C . ILE A 1 204 ? 19.678 7.441 1.317 1.00 71.38 204 ILE A C 1
ATOM 1587 O O . ILE A 1 204 ? 19.529 6.319 0.829 1.00 71.38 204 ILE A O 1
ATOM 1591 N N . SER A 1 205 ? 18.780 8.418 1.187 1.00 73.56 205 SER A N 1
ATOM 1592 C CA . SER A 1 205 ? 17.636 8.344 0.275 1.00 73.56 205 SER A CA 1
ATOM 1593 C C . SER A 1 205 ? 18.008 9.011 -1.049 1.00 73.56 205 SER A C 1
ATOM 1595 O O . SER A 1 205 ? 18.336 10.197 -1.082 1.00 73.56 205 SER A O 1
ATOM 1597 N N . LEU A 1 206 ? 17.958 8.248 -2.135 1.00 69.62 206 LEU A N 1
ATOM 1598 C CA . LEU A 1 206 ? 18.095 8.716 -3.507 1.00 69.62 206 LEU A CA 1
ATOM 1599 C C . LEU A 1 206 ? 16.715 8.650 -4.168 1.00 69.62 206 LEU A C 1
ATOM 1601 O O . LEU A 1 206 ? 15.979 7.675 -4.022 1.00 69.62 206 LEU A O 1
ATOM 1605 N N . PHE A 1 207 ? 16.350 9.702 -4.889 1.00 64.25 207 PHE A N 1
ATOM 1606 C CA . PHE A 1 207 ? 15.047 9.822 -5.533 1.00 64.25 207 PHE A CA 1
ATOM 1607 C C . PHE A 1 207 ? 15.220 9.572 -7.034 1.00 64.25 207 PHE A C 1
ATOM 1609 O O . PHE A 1 207 ? 15.883 10.354 -7.716 1.00 64.25 207 PHE A O 1
ATOM 1616 N N . GLY A 1 208 ? 14.662 8.467 -7.540 1.00 57.66 208 GLY A N 1
ATOM 1617 C CA . GLY A 1 208 ? 14.592 8.193 -8.975 1.00 57.66 208 GLY A CA 1
ATOM 1618 C C . GLY A 1 208 ? 13.607 9.121 -9.698 1.00 57.66 208 GLY A C 1
ATOM 1619 O O . GLY A 1 208 ? 12.933 9.947 -9.080 1.00 57.66 208 GLY A O 1
ATOM 1620 N N . GLY A 1 209 ? 13.480 8.972 -11.021 1.00 54.38 209 GLY A N 1
ATOM 1621 C CA . GLY A 1 209 ? 12.571 9.794 -11.836 1.00 54.38 209 GLY A CA 1
ATOM 1622 C C . GLY A 1 209 ? 11.100 9.730 -11.393 1.00 54.38 209 GLY A C 1
ATOM 1623 O O . GLY A 1 209 ? 10.408 10.748 -11.439 1.00 54.38 209 GLY A O 1
ATOM 1624 N N . GLY A 1 210 ? 10.631 8.577 -10.898 1.00 51.66 210 GLY A N 1
ATOM 1625 C CA . GLY A 1 210 ? 9.303 8.436 -10.291 1.00 51.66 210 GLY A CA 1
ATOM 1626 C C . GLY A 1 210 ? 9.153 9.211 -8.978 1.00 51.66 210 GLY A C 1
ATOM 1627 O O . GLY A 1 210 ? 8.128 9.847 -8.734 1.00 51.66 210 GLY A O 1
ATOM 1628 N N . ALA A 1 211 ? 10.210 9.268 -8.170 1.00 53.78 211 ALA A N 1
ATOM 1629 C CA . ALA A 1 211 ? 10.169 9.913 -6.866 1.00 53.78 211 ALA A CA 1
ATOM 1630 C C . ALA A 1 211 ? 10.237 11.449 -6.967 1.00 53.78 211 ALA A C 1
ATOM 1632 O O . ALA A 1 211 ? 9.649 12.154 -6.148 1.00 53.78 211 ALA A O 1
ATOM 1633 N N . ALA A 1 212 ? 10.858 11.970 -8.032 1.00 51.59 212 ALA A N 1
ATOM 1634 C CA . ALA A 1 212 ? 10.797 13.384 -8.415 1.00 51.59 212 ALA A CA 1
ATOM 1635 C C . ALA A 1 212 ? 9.391 13.848 -8.852 1.00 51.59 212 ALA A C 1
ATOM 1637 O O . ALA A 1 212 ? 9.151 15.047 -8.983 1.00 51.59 212 ALA A O 1
ATOM 1638 N N . ASN A 1 213 ? 8.472 12.906 -9.088 1.00 53.53 213 ASN A N 1
ATOM 1639 C CA . ASN A 1 213 ? 7.077 13.156 -9.444 1.00 53.53 213 ASN A CA 1
ATOM 1640 C C . ASN A 1 213 ? 6.105 12.803 -8.308 1.00 53.53 213 ASN A C 1
ATOM 1642 O O . ASN A 1 213 ? 4.905 12.675 -8.556 1.00 53.53 213 ASN A O 1
ATOM 1646 N N . ALA A 1 214 ? 6.600 12.643 -7.074 1.00 57.12 214 ALA A N 1
ATOM 1647 C CA . ALA A 1 214 ? 5.772 12.274 -5.934 1.00 57.12 214 ALA A CA 1
ATOM 1648 C C . ALA A 1 214 ? 4.543 13.191 -5.809 1.00 57.12 214 ALA A C 1
ATOM 1650 O O . ALA A 1 214 ? 4.638 14.419 -5.902 1.00 57.12 214 ALA A O 1
ATOM 1651 N N . ILE A 1 215 ? 3.377 12.593 -5.572 1.00 55.47 215 ILE A N 1
ATOM 1652 C CA . ILE A 1 215 ? 2.127 13.334 -5.396 1.00 55.47 215 ILE A CA 1
ATOM 1653 C C . ILE A 1 215 ? 1.819 13.376 -3.908 1.00 55.47 215 ILE A C 1
ATOM 1655 O O . ILE A 1 215 ? 1.644 12.334 -3.274 1.00 55.47 215 ILE A O 1
ATOM 1659 N N . ARG A 1 216 ? 1.730 14.588 -3.359 1.00 61.75 216 ARG A N 1
ATOM 1660 C CA . ARG A 1 216 ? 1.403 14.843 -1.956 1.00 61.75 216 ARG A CA 1
ATOM 1661 C C . ARG A 1 216 ? 0.074 15.584 -1.875 1.00 61.75 216 ARG A C 1
ATOM 1663 O O . ARG A 1 216 ? -0.161 16.547 -2.597 1.00 61.75 216 ARG A O 1
ATOM 1670 N N . ALA A 1 217 ? -0.805 15.155 -0.984 1.00 55.78 217 ALA A N 1
ATOM 1671 C CA . ALA A 1 217 ? -2.044 15.854 -0.679 1.00 55.78 217 ALA A CA 1
ATOM 1672 C C . ALA A 1 217 ? -2.187 15.958 0.837 1.00 55.78 217 ALA A C 1
ATOM 1674 O O . ALA A 1 217 ? -2.122 14.953 1.541 1.00 55.78 217 ALA A O 1
ATOM 1675 N N . THR A 1 218 ? -2.389 17.165 1.347 1.00 51.12 218 THR A N 1
ATOM 1676 C CA . THR A 1 218 ? -2.687 17.370 2.765 1.00 51.12 218 THR A CA 1
ATOM 1677 C C . THR A 1 218 ? -4.192 17.261 2.947 1.00 51.12 218 THR A C 1
ATOM 1679 O O . THR A 1 218 ? -4.944 17.968 2.275 1.00 51.12 218 THR A O 1
ATOM 1682 N N . ILE A 1 219 ? -4.651 16.386 3.843 1.00 43.34 219 ILE A N 1
ATOM 1683 C CA . ILE A 1 219 ? -6.053 16.406 4.251 1.00 43.34 219 ILE A CA 1
ATOM 1684 C C . ILE A 1 219 ? -6.203 17.602 5.188 1.00 43.34 219 ILE A C 1
ATOM 1686 O O . ILE A 1 219 ? -5.827 17.539 6.356 1.00 43.34 219 ILE A O 1
ATOM 1690 N N . LEU A 1 220 ? -6.712 18.715 4.659 1.00 36.03 220 LEU A N 1
ATOM 1691 C CA . LEU A 1 220 ? -7.196 19.810 5.488 1.00 36.03 220 LEU A CA 1
ATOM 1692 C C . LEU A 1 220 ? -8.475 19.308 6.157 1.00 36.03 220 LEU A C 1
ATOM 1694 O O . LEU A 1 220 ? -9.533 19.246 5.531 1.00 36.03 220 LEU A O 1
ATOM 1698 N N . THR A 1 221 ? -8.381 18.891 7.416 1.00 34.09 221 THR A N 1
ATOM 1699 C CA . THR A 1 221 ? -9.573 18.824 8.255 1.00 34.09 221 THR A CA 1
ATOM 1700 C C . THR A 1 221 ? -10.080 20.251 8.364 1.00 34.09 221 THR A C 1
ATOM 1702 O O . THR A 1 221 ? -9.388 21.091 8.935 1.00 34.09 221 THR A O 1
ATOM 1705 N N . ALA A 1 222 ? -11.228 20.543 7.749 1.00 34.03 222 ALA A N 1
ATOM 1706 C CA . ALA A 1 222 ? -11.916 21.800 7.989 1.00 34.03 222 ALA A CA 1
ATOM 1707 C C . ALA A 1 222 ? -12.045 21.968 9.504 1.00 34.03 222 ALA A C 1
ATOM 1709 O O . ALA A 1 222 ? -12.501 21.042 10.184 1.00 34.03 222 ALA A O 1
ATOM 1710 N N . ASP A 1 223 ? -11.565 23.103 10.007 1.00 29.80 223 ASP A N 1
ATOM 1711 C CA . ASP A 1 223 ? -11.704 23.473 11.404 1.00 29.80 223 ASP A CA 1
ATOM 1712 C C . ASP A 1 223 ? -13.154 23.247 11.833 1.00 29.80 223 ASP A C 1
ATOM 1714 O O . ASP A 1 223 ? -14.099 23.618 11.130 1.00 29.80 223 ASP A O 1
ATOM 1718 N N . ALA A 1 224 ? -13.309 22.584 12.976 1.00 32.22 224 ALA A N 1
ATOM 1719 C CA . ALA A 1 224 ? -14.576 22.513 13.670 1.00 32.22 224 ALA A CA 1
ATOM 1720 C C . ALA A 1 224 ? -15.026 23.953 13.961 1.00 32.22 224 ALA A C 1
ATOM 1722 O O . ALA A 1 224 ? -14.436 24.626 14.808 1.00 32.22 224 ALA A O 1
ATOM 1723 N N . ALA A 1 225 ? -16.025 24.413 13.211 1.00 30.97 225 ALA A N 1
ATOM 1724 C CA . ALA A 1 225 ? -16.816 25.598 13.514 1.00 30.97 225 ALA A CA 1
ATOM 1725 C C . ALA A 1 225 ? -18.047 25.190 14.328 1.00 30.97 225 A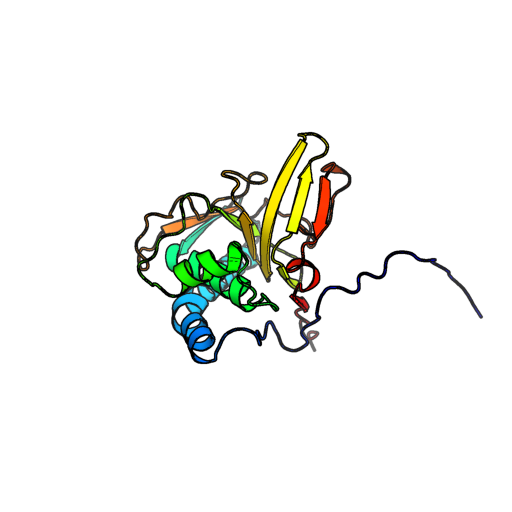LA A C 1
ATOM 1727 O O . ALA A 1 225 ? -18.635 24.127 14.008 1.00 30.97 225 ALA A O 1
#

pLDDT: mean 78.01, std 21.13, range [20.97, 98.12]

Solvent-accessible surface area (backbone atoms only — not comparable to full-atom values): 12950 Å² total; per-residue (Å²): 136,87,86,87,87,83,83,84,87,77,87,82,84,39,60,50,76,37,95,79,56,97,76,61,87,60,50,57,71,68,57,50,50,46,44,57,68,72,12,40,62,48,43,51,52,52,43,53,50,51,45,50,57,64,71,73,40,96,67,81,56,70,54,50,79,45,75,37,37,54,45,29,30,53,34,26,56,48,44,53,48,57,31,49,41,81,65,83,64,83,40,77,62,52,52,55,44,48,56,38,49,75,35,80,83,50,57,69,54,89,63,54,28,38,31,45,45,40,26,82,33,68,42,31,38,33,35,34,46,35,33,38,34,31,70,86,75,76,44,79,43,59,33,30,39,43,31,36,69,50,35,28,38,40,37,28,63,54,95,71,59,94,88,47,54,58,60,48,84,52,41,82,57,51,55,80,42,70,42,78,44,74,44,51,68,70,62,69,57,63,67,56,58,83,74,52,64,47,88,89,68,48,39,51,63,46,70,35,81,49,29,55,48,15,40,32,24,69,63,77,75,76,76,90,124

Mean predicted aligned error: 9.89 Å

Foldseek 3Di:
DDDDDDDDDDDPPFAAEDPPPDDFPADDPVLVVLLVPQQVVQLVVQQVVVVCLVVVDPDRDQKDKDWGLLLSPVLSQLSSLLSLFPDCPPDVSNVVNCVSNVDLAHFDDPQKWKFKAFAPAQKWKWFFQKWKAQPVPRDIWGWTWTDHPGMIMIMTSDPDDPNTDISCVCRVDHSPDIDIDIHGPPPYDPNCPPQDDDPVRNMDIDGDPRRSSMYMYGPPPDPDD

Sequence (225 aa):
MLPLTAHLSGTTGWARQSQNGLKFETICRSCNSHLGIQYDPTVIGFAATVTRCVNALIALPRSVQVAVKVQRLMKGVVGHLLAAEVDYRSTFFSEWASNYVLDPAAKLPKAINIFFWLHDGPESLAVTDLIKYSLRHGSEHVLHALKFPPLGFLITSDRMYDGLPSLSRHRAAHPDDEVVVRVPLRARRPADWPEAPSDADGTISLFGGGAANAIRATILTADAA

Radius of gyration: 18.11 Å; Cα contacts (8 Å, |Δi|>4): 402; chains: 1; bounding box: 43×64×45 Å

Nearest PDB structures (foldseek):
  8avw-assembly1_B  TM=5.467E-01  e=1.456E+00  Deinococcus radiodurans R1 = ATCC 13939 = DSM 20539
  8jbe-assembly1_B  TM=1.901E-01  e=1.851E+00  Drosophila
  2wze-assembly1_A  TM=2.800E-01  e=2.991E+00  Acetivibrio thermocellus
  2wze-assembly2_B  TM=2.892E-01  e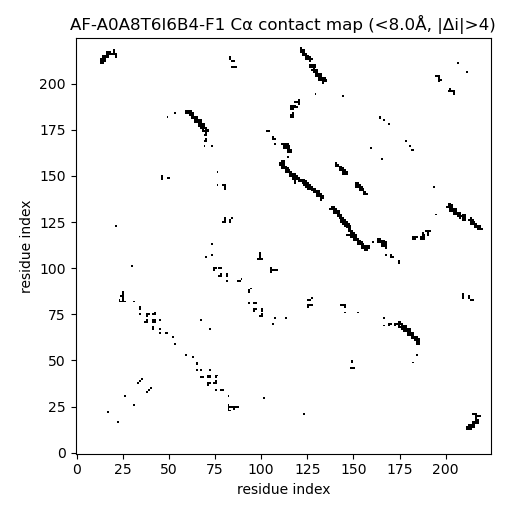=7.807E+00  Acetivibrio thermocellus